Protein AF-A0A6C0HJH4-F1 (afdb_monomer_lite)

Secondary structure (DSSP, 8-state):
--HHHHHHHHHHHSSSPPTT-EEEES--S-BTTEEESS---TT-TTSPPEEETTTTHHHHHHHTTTT-EETTEEE----TT------EEEE-TT--EEEEPTT---S-SSB---GGGSPP---PPP--STTS---------S------------EEEE------PPPS----SS--PPP---TTPEEEEE-------S----------------B----S-----EEEEE-SS-----SS----------

Sequence (250 aa):
MTSTMRVNAANTARTKPTTGDTKMSFVNTDHLGWLICKNDDPAHPELPRALDTTMYNLLFQVIGHTFGGSGNTFHLPHTSGRVMGSTGLVTDSENRTRTYTAGNKVGELDHKLTVPEMPAHNHNKAAASPGINTVADGTTSVQANHTHGITDPGHTHSYVNQPNNVDAAVSLTTTAVADNANVDQTTGSSTTGISVNPAGSHSHTISSNGGDQYHNNIQPTLFYGNTFIYSGIPMLGNFPFKTGLAPVLI

Radius of gyration: 47.93 Å; chains: 1; bounding box: 91×39×158 Å

pLDDT: mean 73.5, std 18.8, range [32.34, 97.69]

InterPro domains:
  IPR011083 Phage tail collar domain [PF07484] (50-83)
  IPR037053 Phage tail collar domain superfamily [G3DSA:3.90.1340.10] (6-79)

Organism: NCBI:txid1070528

Structure (mmCIF, N/CA/C/O backbone):
data_AF-A0A6C0HJH4-F1
#
_entry.id   AF-A0A6C0HJH4-F1
#
loop_
_atom_site.group_PDB
_atom_site.id
_atom_site.type_symbol
_atom_site.label_atom_id
_atom_site.label_alt_id
_atom_site.label_comp_id
_atom_site.label_asym_id
_atom_site.label_entity_id
_atom_site.label_seq_id
_atom_site.pdbx_PDB_ins_code
_atom_site.Cartn_x
_atom_site.Cartn_y
_atom_site.Cartn_z
_atom_site.occupancy
_atom_site.B_iso_or_equiv
_atom_site.auth_seq_id
_atom_site.auth_comp_id
_atom_site.auth_asym_id
_atom_site.auth_atom_id
_atom_site.pdbx_PDB_model_num
ATOM 1 N N . MET A 1 1 ? -15.416 13.349 53.240 1.00 52.50 1 MET A N 1
ATOM 2 C CA . MET A 1 1 ? -15.040 12.628 52.002 1.00 52.50 1 MET A CA 1
ATOM 3 C C . MET A 1 1 ? -13.525 12.511 51.951 1.00 52.50 1 MET A C 1
ATOM 5 O O . MET A 1 1 ? -12.846 13.500 51.705 1.00 52.50 1 MET A O 1
ATOM 9 N N . THR A 1 2 ? -13.006 11.343 52.315 1.00 51.91 2 THR A N 1
ATOM 10 C CA . THR A 1 2 ? -11.578 11.050 52.483 1.00 51.91 2 THR A CA 1
ATOM 11 C C . THR A 1 2 ? -10.824 11.086 51.151 1.00 51.91 2 THR A C 1
ATOM 13 O O . THR A 1 2 ? -11.328 10.653 50.114 1.00 51.91 2 THR A O 1
ATOM 16 N N . SER A 1 3 ? -9.602 11.621 51.201 1.00 57.84 3 SER A N 1
ATOM 17 C CA . SER A 1 3 ? -8.647 11.778 50.090 1.00 57.84 3 SER A CA 1
ATOM 18 C C . SER A 1 3 ? -8.518 10.526 49.203 1.00 57.84 3 SER A C 1
ATOM 20 O O . SER A 1 3 ? -8.442 10.629 47.983 1.00 57.84 3 SER A O 1
ATOM 22 N N . THR A 1 4 ? -8.640 9.332 49.780 1.00 58.06 4 THR A N 1
ATOM 23 C CA . THR A 1 4 ? -8.601 8.032 49.092 1.00 58.06 4 THR A CA 1
ATOM 24 C C . THR A 1 4 ? -9.668 7.847 48.007 1.00 58.06 4 THR A C 1
ATOM 26 O O . THR A 1 4 ? -9.363 7.294 46.954 1.00 58.06 4 THR A O 1
ATOM 29 N N . MET A 1 5 ? -10.892 8.355 48.193 1.00 51.69 5 MET A N 1
ATOM 30 C CA . MET A 1 5 ? -11.951 8.273 47.169 1.00 51.69 5 MET A CA 1
ATOM 31 C C . MET A 1 5 ? -11.665 9.197 45.977 1.00 51.69 5 MET A C 1
ATOM 33 O O . MET A 1 5 ? -11.961 8.852 44.836 1.00 51.69 5 MET A O 1
ATOM 37 N N . ARG A 1 6 ? -11.042 10.359 46.226 1.00 54.09 6 ARG A N 1
ATOM 38 C CA . ARG A 1 6 ? -10.653 11.313 45.174 1.00 54.09 6 ARG A CA 1
ATOM 39 C C . ARG A 1 6 ? -9.420 10.845 44.408 1.00 54.09 6 ARG A C 1
ATOM 41 O O . ARG A 1 6 ? -9.383 11.015 43.197 1.00 54.09 6 ARG A O 1
ATOM 48 N N . VAL A 1 7 ? -8.454 10.215 45.078 1.00 53.38 7 VAL A N 1
ATOM 49 C CA . VAL A 1 7 ? -7.273 9.631 44.423 1.00 53.38 7 VAL A CA 1
ATOM 50 C C . VAL A 1 7 ? -7.662 8.404 43.596 1.00 53.38 7 VAL A C 1
ATOM 52 O O . VAL A 1 7 ? -7.201 8.279 42.467 1.00 53.38 7 VAL A O 1
ATOM 55 N N . ASN A 1 8 ? -8.572 7.549 44.079 1.00 51.12 8 ASN A N 1
ATOM 56 C CA . ASN A 1 8 ? -9.075 6.421 43.290 1.00 51.12 8 ASN A CA 1
ATOM 57 C C . ASN A 1 8 ? -9.898 6.879 42.084 1.00 51.12 8 ASN A C 1
ATOM 59 O O . ASN A 1 8 ? -9.680 6.351 40.999 1.00 51.12 8 ASN A O 1
ATOM 63 N N . ALA A 1 9 ? -10.773 7.882 42.233 1.00 51.72 9 ALA A N 1
ATOM 64 C CA . ALA A 1 9 ? -11.524 8.474 41.120 1.00 51.72 9 ALA A CA 1
ATOM 65 C C . ALA A 1 9 ? -10.612 9.198 40.109 1.00 51.72 9 ALA A C 1
ATOM 67 O O . ALA A 1 9 ? -10.795 9.059 38.903 1.00 51.72 9 ALA A O 1
ATOM 68 N N . ALA A 1 10 ? -9.581 9.910 40.576 1.00 48.19 10 ALA A N 1
ATOM 69 C CA . ALA A 1 10 ? -8.609 10.583 39.712 1.00 48.19 10 ALA A CA 1
ATOM 70 C C . ALA A 1 10 ? -7.666 9.592 38.999 1.00 48.19 10 ALA A C 1
ATOM 72 O O . ALA A 1 10 ? -7.387 9.766 37.815 1.00 48.19 10 ALA A O 1
ATOM 73 N N . ASN A 1 11 ? -7.235 8.510 39.661 1.00 47.84 11 ASN A N 1
ATOM 74 C CA . ASN A 1 11 ? -6.451 7.443 39.027 1.00 47.84 11 ASN A CA 1
ATOM 75 C C . ASN A 1 11 ? -7.294 6.576 38.079 1.00 47.84 11 ASN A C 1
ATOM 77 O O . ASN A 1 11 ? -6.766 6.130 37.063 1.00 47.84 11 ASN A O 1
ATOM 81 N N . THR A 1 12 ? -8.593 6.376 38.345 1.00 50.44 12 THR A N 1
ATOM 82 C CA . THR A 1 12 ? -9.504 5.687 37.404 1.00 50.44 12 THR A CA 1
ATOM 83 C C . THR A 1 12 ? -9.955 6.562 36.238 1.00 50.44 12 THR A C 1
ATOM 85 O O . THR A 1 12 ? -10.273 6.010 35.190 1.00 50.44 12 THR A O 1
ATOM 88 N N . ALA A 1 13 ? -9.964 7.891 36.369 1.00 47.38 13 ALA A N 1
ATOM 89 C CA . ALA A 1 13 ? -10.230 8.804 35.254 1.00 47.38 13 ALA A CA 1
ATOM 90 C C . ALA A 1 13 ? -8.996 9.021 34.357 1.00 47.38 13 ALA A C 1
ATOM 92 O O . ALA A 1 13 ? -9.139 9.248 33.163 1.00 47.38 13 ALA A O 1
ATOM 93 N N . ARG A 1 14 ? -7.781 8.911 34.911 1.00 50.91 14 ARG A N 1
ATOM 94 C CA . ARG A 1 14 ? -6.517 9.163 34.193 1.00 50.91 14 ARG A CA 1
ATOM 95 C C . ARG A 1 14 ? -5.972 7.957 33.408 1.00 50.91 14 ARG A C 1
ATOM 97 O O . ARG A 1 14 ? -4.976 8.104 32.711 1.00 50.91 14 ARG A O 1
ATOM 104 N N . THR A 1 15 ? -6.575 6.769 33.522 1.00 65.00 15 THR A N 1
ATOM 105 C CA . THR A 1 15 ? -6.011 5.519 32.956 1.00 65.00 15 THR A CA 1
ATOM 106 C C . THR A 1 15 ? -6.995 4.639 32.181 1.00 65.00 15 THR A C 1
ATOM 108 O O . THR A 1 15 ? -6.608 3.567 31.717 1.00 65.00 15 THR A O 1
ATOM 111 N N . LYS A 1 16 ? -8.257 5.055 32.013 1.00 71.75 16 LYS A N 1
ATOM 112 C CA . LYS A 1 16 ? -9.209 4.299 31.188 1.00 71.75 16 LYS A CA 1
ATOM 113 C C . LYS A 1 16 ? -9.042 4.683 29.716 1.00 71.75 16 LYS A C 1
ATOM 115 O O . LYS A 1 16 ? -8.968 5.877 29.435 1.00 71.75 16 LYS A O 1
ATOM 120 N N . PRO A 1 17 ? -8.994 3.703 28.797 1.00 85.62 17 PRO A N 1
ATOM 121 C CA . PRO A 1 17 ? -8.975 4.004 27.375 1.00 85.62 17 PRO A CA 1
ATOM 122 C C . PRO A 1 17 ? -10.248 4.753 26.983 1.00 85.62 17 PRO A C 1
ATOM 124 O O . PRO A 1 17 ? -11.341 4.462 27.482 1.00 85.62 17 PRO A O 1
ATOM 127 N N . THR A 1 18 ? -10.090 5.720 26.092 1.00 90.88 18 THR A N 1
ATOM 128 C CA . THR A 1 18 ? -11.193 6.435 25.454 1.00 90.88 18 THR A CA 1
ATOM 129 C C . THR A 1 18 ? -11.662 5.641 24.242 1.00 90.88 18 THR A C 1
ATOM 131 O O . THR A 1 18 ? -10.881 4.940 23.599 1.00 90.88 18 THR A O 1
ATOM 134 N N . THR A 1 19 ? -12.957 5.692 23.930 1.00 94.00 19 THR A N 1
ATOM 135 C CA . THR A 1 19 ? -13.482 5.054 22.718 1.00 94.00 19 THR A CA 1
ATOM 136 C C . THR A 1 19 ? -12.732 5.559 21.486 1.00 94.00 19 THR A C 1
ATOM 138 O O . THR A 1 19 ? -12.590 6.764 21.304 1.00 94.00 19 THR A O 1
ATOM 141 N N . GLY A 1 20 ? -12.259 4.638 20.649 1.00 94.06 20 GLY A N 1
ATOM 142 C CA . GLY A 1 20 ? -11.414 4.935 19.493 1.00 94.06 20 GLY A CA 1
ATOM 143 C C . GLY A 1 20 ? -9.909 4.884 19.765 1.00 94.06 20 GLY A C 1
ATOM 144 O O . GLY A 1 20 ? -9.142 4.859 18.803 1.00 94.06 20 GLY A O 1
ATOM 145 N N . ASP A 1 21 ? -9.473 4.792 21.028 1.00 94.25 21 ASP A N 1
ATOM 146 C CA . ASP A 1 21 ? -8.064 4.550 21.343 1.00 94.25 21 ASP A CA 1
ATOM 147 C C . ASP A 1 21 ? -7.606 3.247 20.693 1.00 94.25 21 ASP A C 1
ATOM 149 O O . ASP A 1 21 ? -8.317 2.238 20.707 1.00 94.25 21 ASP A O 1
ATOM 153 N N . THR A 1 22 ? -6.389 3.259 20.154 1.00 93.94 22 THR A N 1
ATOM 154 C CA . THR A 1 22 ? -5.772 2.073 19.564 1.00 93.94 22 THR A CA 1
ATOM 155 C C . THR A 1 22 ? -4.577 1.612 20.383 1.00 93.94 22 THR A C 1
ATOM 157 O O . THR A 1 22 ? -3.903 2.401 21.046 1.00 93.94 22 THR A O 1
ATOM 160 N N . LYS A 1 23 ? -4.311 0.307 20.353 1.00 92.06 23 LYS A N 1
ATOM 161 C CA . LYS A 1 23 ? -3.121 -0.290 20.969 1.00 92.06 23 LYS A CA 1
ATOM 162 C C . LYS A 1 23 ? -2.609 -1.458 20.137 1.00 92.06 23 LYS A C 1
ATOM 164 O O . LYS A 1 23 ? -3.339 -2.022 19.325 1.00 92.06 23 LYS A O 1
ATOM 169 N N . MET A 1 24 ? -1.381 -1.872 20.427 1.00 91.81 24 MET A N 1
ATOM 170 C CA . MET A 1 24 ? -0.830 -3.147 19.973 1.00 91.81 24 MET A CA 1
ATOM 171 C C . MET A 1 24 ? -0.863 -4.163 21.115 1.00 91.81 24 MET A C 1
ATOM 173 O O . MET A 1 24 ? -0.615 -3.816 22.272 1.00 91.81 24 MET A O 1
ATOM 177 N N . SER A 1 25 ? -1.182 -5.419 20.810 1.00 90.75 25 SER A N 1
ATOM 178 C CA . SER A 1 25 ? -1.193 -6.501 21.795 1.00 90.75 25 SER A CA 1
ATOM 179 C C . SER A 1 25 ? -0.917 -7.861 21.159 1.00 90.75 25 SER A C 1
ATOM 181 O O . SER A 1 25 ? -1.274 -8.108 20.012 1.00 90.75 25 SER A O 1
ATOM 183 N N . PHE A 1 26 ? -0.327 -8.769 21.934 1.00 90.81 26 PHE A N 1
ATOM 184 C CA . PHE A 1 26 ? -0.188 -10.183 21.577 1.00 90.81 26 PHE A CA 1
ATOM 185 C C . PHE A 1 26 ? -1.478 -10.989 21.735 1.00 90.81 26 PHE A C 1
ATOM 187 O O . PHE A 1 26 ? -1.550 -12.121 21.261 1.00 90.81 26 PHE A O 1
ATOM 194 N N . VAL A 1 27 ? -2.492 -10.427 22.401 1.00 88.06 27 VAL A N 1
ATOM 195 C CA . VAL A 1 27 ? -3.809 -11.060 22.499 1.00 88.06 27 VAL A CA 1
ATOM 196 C C . VAL A 1 27 ? -4.383 -11.226 21.090 1.00 88.06 27 VAL A C 1
ATOM 198 O O . VAL A 1 27 ? -4.198 -10.364 20.230 1.00 88.06 27 VAL A O 1
ATOM 201 N N . ASN A 1 28 ? -5.038 -12.356 20.834 1.00 87.62 28 ASN A N 1
ATOM 202 C CA . ASN A 1 28 ? -5.556 -12.747 19.521 1.00 87.62 28 ASN A CA 1
ATOM 203 C C . ASN A 1 28 ? -7.090 -12.810 19.461 1.00 87.62 28 ASN A C 1
ATOM 205 O O . ASN A 1 28 ? -7.626 -13.249 18.451 1.00 87.62 28 ASN A O 1
ATOM 209 N N . THR A 1 29 ? -7.773 -12.369 20.516 1.00 86.38 29 THR A N 1
ATOM 210 C CA . THR A 1 29 ? -9.235 -12.319 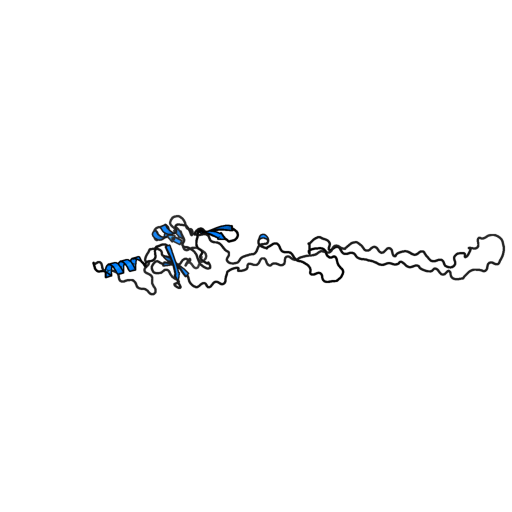20.627 1.00 86.38 29 THR A CA 1
ATOM 211 C C . THR A 1 29 ? -9.678 -10.971 21.186 1.00 86.38 29 THR A C 1
ATOM 213 O O . THR A 1 29 ? -8.931 -10.325 21.924 1.00 86.38 29 THR A O 1
ATOM 216 N N . ASP A 1 30 ? -10.911 -10.560 20.898 1.00 88.56 30 ASP A N 1
ATOM 217 C CA . ASP A 1 30 ? -11.530 -9.406 21.556 1.00 88.56 30 ASP A CA 1
ATOM 218 C C . ASP A 1 30 ? -11.506 -9.556 23.084 1.00 88.56 30 ASP A C 1
ATOM 220 O O . ASP A 1 30 ? -11.734 -10.644 23.624 1.00 88.56 30 ASP A O 1
ATOM 224 N N . HIS A 1 31 ? -11.227 -8.468 23.805 1.00 84.56 31 HIS A N 1
ATOM 225 C CA . HIS A 1 31 ? -11.100 -8.533 25.260 1.00 84.56 31 HIS A CA 1
ATOM 226 C C . HIS A 1 31 ? -11.305 -7.179 25.946 1.00 84.56 31 HIS A C 1
ATOM 228 O O . HIS A 1 31 ? -10.745 -6.172 25.528 1.00 84.56 31 HIS A O 1
ATOM 234 N N . LEU A 1 32 ? -12.053 -7.145 27.057 1.00 83.00 32 LEU A N 1
ATOM 235 C CA . LEU A 1 32 ? -12.215 -5.951 27.909 1.00 83.00 32 LEU A CA 1
ATOM 236 C C . LEU A 1 32 ? -12.586 -4.681 27.115 1.00 83.00 32 LEU A C 1
ATOM 238 O O . LEU A 1 32 ? -12.050 -3.605 27.369 1.00 83.00 32 LEU A O 1
ATOM 242 N N . GLY A 1 33 ? -13.452 -4.829 26.107 1.00 88.56 33 GLY A N 1
ATOM 243 C CA . GLY A 1 33 ? -13.879 -3.752 25.206 1.00 88.56 33 GLY A CA 1
ATOM 244 C C . GLY A 1 33 ? -12.903 -3.379 24.088 1.00 88.56 33 GLY A C 1
ATOM 245 O O . GLY A 1 33 ? -13.234 -2.527 23.263 1.00 88.56 33 GLY A O 1
ATOM 246 N N . TRP A 1 34 ? -11.736 -4.016 24.022 1.00 91.56 34 TRP A N 1
ATOM 247 C CA . TRP A 1 34 ? -10.815 -3.937 22.894 1.00 91.56 34 TRP A CA 1
ATOM 248 C C . TRP A 1 34 ? -11.234 -4.912 21.805 1.00 91.56 34 TRP A C 1
ATOM 250 O O . TRP A 1 34 ? -11.309 -6.116 22.049 1.00 91.56 34 TRP A O 1
ATOM 260 N N . LEU A 1 35 ? -11.468 -4.374 20.614 1.00 92.81 35 LEU A N 1
ATOM 261 C CA . LEU A 1 35 ? -11.820 -5.126 19.421 1.00 92.81 35 LEU A CA 1
ATOM 262 C C . LEU A 1 35 ? -10.601 -5.257 18.521 1.00 92.81 35 LEU A C 1
ATOM 264 O O . LEU A 1 35 ? -9.889 -4.271 18.309 1.00 92.81 35 LEU A O 1
ATOM 268 N N . ILE A 1 36 ? -10.347 -6.452 18.006 1.00 91.81 36 ILE A N 1
ATOM 269 C CA . ILE A 1 36 ? -9.231 -6.686 17.096 1.00 91.81 36 ILE A CA 1
ATOM 270 C C . ILE A 1 36 ? -9.504 -6.036 15.730 1.00 91.81 36 ILE A C 1
ATOM 272 O O . ILE A 1 36 ? -10.595 -6.148 15.169 1.00 91.81 36 ILE A O 1
ATOM 276 N N . CYS A 1 37 ? -8.507 -5.340 15.184 1.00 93.69 37 CYS A N 1
ATOM 277 C CA . CYS A 1 37 ? -8.581 -4.635 13.898 1.00 93.69 37 CYS A CA 1
ATOM 278 C C . CYS A 1 37 ? -8.270 -5.567 12.710 1.00 93.69 37 CYS A C 1
ATOM 280 O O . CYS A 1 37 ? -7.433 -5.265 11.850 1.00 93.69 37 CYS A O 1
ATOM 282 N N . LYS A 1 38 ? -8.916 -6.736 12.692 1.00 88.94 38 LYS A N 1
ATOM 283 C CA . LYS A 1 38 ? -8.889 -7.706 11.591 1.00 88.94 38 LYS A CA 1
ATOM 284 C C . LYS A 1 38 ? -10.195 -8.487 11.540 1.00 88.94 38 LYS A C 1
ATOM 286 O O . LYS A 1 38 ? -10.948 -8.476 12.512 1.00 88.94 38 LYS A O 1
ATOM 291 N N . ASN A 1 39 ? -10.473 -9.117 10.405 1.00 85.38 39 ASN A N 1
ATOM 292 C CA . ASN A 1 39 ? -11.605 -10.024 10.306 1.00 85.38 39 ASN A CA 1
ATOM 293 C C . ASN A 1 39 ? -11.238 -11.385 10.908 1.00 85.38 39 ASN A C 1
ATOM 295 O O . ASN A 1 39 ? -10.187 -11.941 10.592 1.00 85.38 39 ASN A O 1
ATOM 299 N N . ASP A 1 40 ? -12.105 -11.888 11.785 1.00 73.19 40 ASP A N 1
ATOM 300 C CA . ASP A 1 40 ? -11.971 -13.215 12.390 1.00 73.19 40 ASP A CA 1
ATOM 301 C C . ASP A 1 40 ? -12.624 -14.306 11.518 1.00 73.19 40 ASP A C 1
ATOM 303 O O . ASP A 1 40 ? -12.494 -15.489 11.827 1.00 73.19 40 ASP A O 1
ATOM 307 N N . ASP A 1 41 ? -13.310 -13.931 10.427 1.00 81.62 41 ASP A N 1
ATOM 308 C CA . ASP A 1 41 ? -13.842 -14.871 9.438 1.00 81.62 41 ASP A CA 1
ATOM 309 C C . ASP A 1 41 ? -12.710 -15.443 8.558 1.00 81.62 41 ASP A C 1
ATOM 311 O O . ASP A 1 41 ? -12.116 -14.708 7.760 1.00 81.62 41 ASP A O 1
ATOM 315 N N . PRO A 1 42 ? -12.414 -16.754 8.655 1.00 79.94 42 PRO A N 1
ATOM 316 C CA . PRO A 1 42 ? -11.367 -17.388 7.862 1.00 79.94 42 PRO A CA 1
ATOM 317 C C . PRO A 1 42 ? -11.706 -17.482 6.368 1.00 79.94 42 PRO A C 1
ATOM 319 O O . PRO A 1 42 ? -10.800 -17.740 5.577 1.00 79.94 42 PRO A O 1
ATOM 322 N N . ALA A 1 43 ? -12.969 -17.298 5.968 1.00 86.75 43 ALA A N 1
ATOM 323 C CA . ALA A 1 43 ? -13.357 -17.293 4.559 1.00 86.75 43 ALA A CA 1
ATOM 324 C C . ALA A 1 43 ? -12.955 -15.992 3.846 1.00 86.75 43 ALA A C 1
ATOM 326 O O . ALA A 1 43 ? -12.688 -16.022 2.646 1.00 86.75 43 ALA A O 1
ATOM 327 N N . HIS A 1 44 ? -12.882 -14.879 4.586 1.00 84.31 44 HIS A N 1
ATOM 328 C CA . HIS A 1 44 ? -12.591 -13.546 4.051 1.00 84.31 44 HIS A CA 1
ATOM 329 C C . HIS A 1 44 ? -11.603 -12.751 4.926 1.00 84.31 44 HIS A C 1
ATOM 331 O O . HIS A 1 44 ? -11.929 -11.652 5.402 1.00 84.31 44 HIS A O 1
ATOM 337 N N . PRO A 1 45 ? -10.382 -13.270 5.163 1.00 84.44 45 PRO A N 1
ATOM 338 C CA . PRO A 1 45 ? -9.387 -12.616 6.014 1.00 84.44 45 PRO A CA 1
ATOM 339 C C . PRO A 1 45 ? -8.907 -11.265 5.461 1.00 84.44 45 PRO A C 1
ATOM 341 O O . PRO A 1 45 ? -8.321 -10.473 6.194 1.00 84.44 45 PRO A O 1
ATOM 344 N N . GLU A 1 46 ? -9.129 -10.988 4.175 1.00 85.44 46 GLU A N 1
ATOM 345 C CA . GLU A 1 46 ? -8.781 -9.743 3.490 1.00 85.44 46 GLU A CA 1
ATOM 346 C C . GLU A 1 46 ? -9.739 -8.580 3.797 1.00 85.44 46 GLU A C 1
ATOM 348 O O . GLU A 1 46 ? -9.361 -7.403 3.670 1.00 85.44 46 GLU A O 1
ATOM 353 N N . LEU A 1 47 ? -10.973 -8.889 4.202 1.00 87.62 47 LEU A N 1
ATOM 354 C CA . LEU A 1 47 ? -12.014 -7.889 4.413 1.00 87.62 47 LEU A CA 1
ATOM 355 C C . LEU A 1 47 ? -11.891 -7.220 5.791 1.00 87.62 47 LEU A C 1
ATOM 357 O O . LEU A 1 47 ? -11.387 -7.816 6.738 1.00 87.62 47 LEU A O 1
ATOM 361 N N . PRO A 1 48 ? -12.332 -5.959 5.942 1.00 91.75 48 PRO A N 1
ATOM 362 C CA . PRO A 1 48 ? -12.483 -5.345 7.255 1.00 91.75 48 PRO A CA 1
ATOM 363 C C . PRO A 1 48 ? -13.600 -6.010 8.064 1.00 91.75 48 PRO A C 1
ATOM 365 O O . PRO A 1 48 ? -14.625 -6.408 7.515 1.00 91.75 48 PRO A O 1
ATOM 368 N N . ARG A 1 49 ? -13.446 -6.045 9.389 1.00 93.50 49 ARG A N 1
ATOM 369 C CA . ARG A 1 49 ? -14.502 -6.516 10.289 1.00 93.50 49 ARG A CA 1
ATOM 370 C C . ARG A 1 49 ? -15.651 -5.508 10.356 1.00 93.50 49 ARG A C 1
ATOM 372 O O . ARG A 1 49 ? -15.418 -4.342 10.682 1.00 93.50 49 ARG A O 1
ATOM 379 N N . ALA A 1 50 ? -16.875 -5.970 10.101 1.00 94.25 50 ALA A N 1
ATOM 380 C CA . ALA A 1 50 ? -18.093 -5.170 10.200 1.00 94.25 50 ALA A CA 1
ATOM 381 C C . ALA A 1 50 ? -18.735 -5.237 11.593 1.00 94.25 50 ALA A C 1
ATOM 383 O O . ALA A 1 50 ? -18.798 -6.303 12.204 1.00 94.25 50 ALA A O 1
ATOM 384 N N . LEU A 1 51 ? -19.232 -4.095 12.072 1.00 94.69 51 LEU A N 1
ATOM 385 C CA . LEU A 1 51 ? -19.921 -3.922 13.350 1.00 94.69 51 LEU A CA 1
ATOM 386 C C . LEU A 1 51 ? -21.238 -3.164 13.157 1.00 94.69 51 LEU A C 1
ATOM 388 O O . LEU A 1 51 ? -21.363 -2.345 12.248 1.00 94.69 51 LEU A O 1
ATOM 392 N N . ASP A 1 52 ? -22.201 -3.411 14.043 1.00 96.44 52 ASP A N 1
ATOM 393 C CA . ASP A 1 52 ? -23.488 -2.715 14.054 1.00 96.44 52 ASP A CA 1
ATOM 394 C C . ASP A 1 52 ? -23.369 -1.308 14.670 1.00 96.44 52 ASP A C 1
ATOM 396 O O . ASP A 1 52 ? -22.802 -1.134 15.756 1.00 96.44 52 ASP A O 1
ATOM 400 N N . THR A 1 53 ? -23.917 -0.299 13.988 1.00 96.25 53 THR A N 1
ATOM 401 C CA . THR A 1 53 ? -23.842 1.116 14.395 1.00 96.25 53 THR A CA 1
ATOM 402 C C . THR A 1 53 ? -24.639 1.426 15.660 1.00 96.25 53 THR A C 1
ATOM 404 O O . THR A 1 53 ? -24.325 2.394 16.351 1.00 96.25 53 THR A O 1
ATOM 407 N N . THR A 1 54 ? -25.646 0.618 15.998 1.00 95.44 54 THR A N 1
ATOM 408 C CA . THR A 1 54 ? -26.472 0.801 17.202 1.00 95.44 54 THR A CA 1
ATOM 409 C C . THR A 1 54 ? -25.784 0.179 18.410 1.00 95.44 54 THR A C 1
ATOM 411 O O . THR A 1 54 ? -25.648 0.821 19.458 1.00 95.44 54 THR A O 1
ATOM 414 N N . MET A 1 55 ? -25.295 -1.052 18.247 1.00 93.31 55 MET A N 1
ATOM 415 C CA . MET A 1 55 ? -24.577 -1.787 19.280 1.00 93.31 55 MET A CA 1
ATOM 416 C C . MET A 1 55 ? -23.291 -1.060 19.658 1.00 93.31 55 MET A C 1
ATOM 418 O O . MET A 1 55 ? -23.070 -0.816 20.838 1.00 93.31 55 MET A O 1
ATOM 422 N N . TYR A 1 56 ? -22.494 -0.641 18.673 1.00 94.69 56 TYR A N 1
ATOM 423 C CA . TYR A 1 56 ? -21.218 0.051 18.871 1.00 94.69 56 TYR A CA 1
ATOM 424 C C . TYR A 1 56 ? -21.317 1.560 18.602 1.00 94.69 56 TYR A C 1
ATOM 426 O O . TYR A 1 56 ? -20.430 2.146 17.980 1.00 94.69 56 TYR A O 1
ATOM 434 N N . ASN A 1 57 ? -22.383 2.206 19.093 1.00 94.94 57 ASN A N 1
ATOM 435 C CA . ASN A 1 57 ? -22.684 3.609 18.778 1.00 94.94 57 ASN A CA 1
ATOM 436 C C . ASN A 1 57 ? -21.563 4.595 19.141 1.00 94.94 57 ASN A C 1
ATOM 438 O O . ASN A 1 57 ? -21.270 5.486 18.349 1.00 94.94 57 ASN A O 1
ATOM 442 N N . LEU A 1 58 ? -20.900 4.423 20.291 1.00 94.50 58 LEU A N 1
ATOM 443 C CA . LEU A 1 58 ? -19.832 5.332 20.711 1.00 94.50 58 LEU A CA 1
ATOM 444 C C . LEU A 1 58 ? -18.646 5.237 19.754 1.00 94.50 58 LEU A C 1
ATOM 446 O O . LEU A 1 58 ? -18.064 6.250 19.385 1.00 94.50 58 LEU A O 1
ATOM 450 N N . LEU A 1 59 ? -18.300 4.021 19.329 1.00 96.12 59 LEU A N 1
ATOM 451 C CA . LEU A 1 59 ? -17.220 3.815 18.375 1.00 96.12 59 LEU A CA 1
ATOM 452 C C . LEU A 1 59 ? -17.602 4.344 16.992 1.00 96.12 59 LEU A C 1
ATOM 454 O O . LEU A 1 59 ? -16.788 5.006 16.351 1.00 96.12 59 LEU A O 1
ATOM 458 N N . PHE A 1 60 ? -18.846 4.125 16.565 1.00 97.56 60 PHE A N 1
ATOM 459 C CA . PHE A 1 60 ? -19.357 4.677 15.316 1.00 97.56 60 PHE A CA 1
ATOM 460 C C . PHE A 1 60 ? -19.335 6.212 15.304 1.00 97.56 60 PHE A C 1
ATOM 462 O O . PHE A 1 60 ? -18.963 6.798 14.295 1.00 97.56 60 PHE A O 1
ATOM 469 N N . GLN A 1 61 ? -19.638 6.882 16.419 1.00 96.75 61 GLN A N 1
ATOM 470 C CA . GLN A 1 61 ? -19.507 8.343 16.513 1.00 96.75 61 GLN A CA 1
ATOM 471 C C . GLN A 1 61 ? -18.057 8.827 16.348 1.00 96.75 61 GLN A C 1
ATOM 473 O O . GLN A 1 61 ? -17.848 9.952 15.901 1.00 96.75 61 GLN A O 1
ATOM 478 N N . VAL A 1 62 ? -17.064 7.996 16.686 1.00 96.69 62 VAL A N 1
ATOM 479 C CA . VAL A 1 62 ? -15.641 8.346 16.570 1.00 96.69 62 VAL A CA 1
ATOM 480 C C . VAL A 1 62 ? -15.094 8.078 15.169 1.00 96.69 62 VAL A C 1
ATOM 482 O O . VAL A 1 62 ? -14.437 8.948 14.602 1.00 96.69 62 VAL A O 1
ATOM 485 N N . ILE A 1 63 ? -15.334 6.890 14.602 1.00 96.81 63 ILE A N 1
ATOM 486 C CA . ILE A 1 63 ? -14.722 6.494 13.318 1.00 96.81 63 ILE A CA 1
ATOM 487 C C . ILE A 1 63 ? -15.688 6.515 12.130 1.00 96.81 63 ILE A C 1
ATOM 489 O O . ILE A 1 63 ? -15.234 6.470 10.987 1.00 96.81 63 ILE A O 1
ATOM 493 N N . GLY A 1 64 ? -16.998 6.601 12.356 1.00 97.69 64 GLY A N 1
ATOM 494 C CA . GLY A 1 64 ? -18.018 6.609 11.307 1.00 97.69 64 GLY A CA 1
ATOM 495 C C . GLY A 1 64 ? -17.826 5.488 10.282 1.00 97.69 64 GLY A C 1
ATOM 496 O O . GLY A 1 64 ? -17.447 4.368 10.617 1.00 97.69 64 GLY A O 1
ATOM 497 N N . HIS A 1 65 ? -18.018 5.824 9.006 1.00 97.38 65 HIS A N 1
ATOM 498 C CA . HIS A 1 65 ? -17.735 4.941 7.868 1.00 97.38 65 HIS A CA 1
ATOM 499 C C . HIS A 1 65 ? -16.311 5.105 7.305 1.00 97.38 65 HIS A C 1
ATOM 501 O O . HIS A 1 65 ? -16.061 4.731 6.161 1.00 97.38 65 HIS A O 1
ATOM 507 N N . THR A 1 66 ? -15.359 5.648 8.076 1.00 96.62 66 THR A N 1
ATOM 508 C CA . THR A 1 66 ? -13.986 5.935 7.601 1.00 96.62 66 THR A CA 1
ATOM 509 C C . THR A 1 66 ? -13.299 4.714 6.981 1.00 96.62 66 THR A C 1
ATOM 511 O O . THR A 1 66 ? -12.545 4.844 6.020 1.00 96.62 66 THR A O 1
ATOM 514 N N . PHE A 1 67 ? -13.576 3.513 7.496 1.00 95.31 67 PHE A N 1
ATOM 515 C CA . PHE A 1 67 ? -13.007 2.253 6.998 1.00 95.31 67 PHE A CA 1
ATOM 516 C C . PHE A 1 67 ? -14.006 1.415 6.179 1.00 95.31 67 PHE A C 1
ATOM 518 O O . PHE A 1 67 ? -13.735 0.255 5.855 1.00 95.31 67 PHE A O 1
ATOM 525 N N . GLY A 1 68 ? -15.144 2.009 5.811 1.00 95.19 68 GLY A N 1
ATOM 526 C CA . GLY A 1 68 ? -16.226 1.395 5.047 1.00 95.19 68 GLY A CA 1
ATOM 527 C C . GLY A 1 68 ? -17.469 1.055 5.876 1.00 95.19 68 GLY A C 1
ATOM 528 O O . GLY A 1 68 ? -17.610 1.438 7.041 1.00 95.19 68 GLY A O 1
ATOM 529 N N . GLY A 1 69 ? -18.379 0.323 5.236 1.00 94.50 69 GLY A N 1
ATOM 530 C CA . GLY A 1 69 ? -19.719 0.013 5.731 1.00 94.50 69 GLY A CA 1
ATOM 531 C C . GLY A 1 69 ? -20.777 0.965 5.170 1.00 94.50 69 GLY A C 1
ATOM 532 O O . GLY A 1 69 ? -20.464 1.907 4.442 1.00 94.50 69 GLY A O 1
ATOM 533 N N . SER A 1 70 ? -22.038 0.697 5.490 1.00 96.75 70 SER A N 1
ATOM 534 C CA . SER A 1 70 ? -23.185 1.489 5.042 1.00 96.75 70 SER A CA 1
ATOM 535 C C . SER A 1 70 ? -24.400 1.226 5.928 1.00 96.75 70 SER A C 1
ATOM 537 O O . SER A 1 70 ? -24.588 0.106 6.401 1.00 96.75 70 SER A O 1
ATOM 539 N N . GLY A 1 71 ? -25.274 2.220 6.095 1.00 96.38 71 GLY A N 1
ATOM 540 C CA . GLY A 1 71 ? -26.514 2.057 6.857 1.00 96.38 71 GLY A CA 1
ATOM 541 C C . GLY A 1 71 ? -26.237 1.672 8.311 1.00 96.38 71 GLY A C 1
ATOM 542 O O . GLY A 1 71 ? -25.582 2.414 9.039 1.00 96.38 71 GLY A O 1
ATOM 543 N N . ASN A 1 72 ? -26.727 0.505 8.731 1.00 97.06 72 ASN A N 1
ATOM 544 C CA . ASN A 1 72 ? -26.570 0.006 10.098 1.00 97.06 72 ASN A CA 1
ATOM 545 C C . ASN A 1 72 ? -25.221 -0.675 10.368 1.00 97.06 72 ASN A C 1
ATOM 547 O O . ASN A 1 72 ? -25.008 -1.150 11.480 1.00 97.06 72 ASN A O 1
ATOM 551 N N . THR A 1 73 ? -24.301 -0.725 9.400 1.00 97.00 73 THR A N 1
ATOM 552 C CA . THR A 1 73 ? -22.986 -1.351 9.586 1.00 97.00 73 THR A CA 1
ATOM 553 C C . THR A 1 73 ? -21.840 -0.394 9.290 1.00 97.00 73 THR A C 1
ATOM 555 O O . THR A 1 73 ? -21.882 0.391 8.345 1.00 97.00 73 THR A O 1
ATOM 558 N N . PHE A 1 74 ? -20.775 -0.475 10.080 1.00 97.44 74 PHE A N 1
ATOM 559 C CA . PHE A 1 74 ? -19.514 0.226 9.841 1.00 97.44 74 PHE A CA 1
ATOM 560 C C . PHE A 1 74 ? -18.339 -0.727 10.033 1.00 97.44 74 PHE A C 1
ATOM 562 O O . PHE A 1 74 ? -18.475 -1.778 10.657 1.00 97.44 74 PHE A O 1
ATOM 569 N N . HIS A 1 75 ? -17.189 -0.384 9.469 1.00 96.81 75 HIS A N 1
ATOM 570 C CA . HIS A 1 75 ? -16.013 -1.243 9.514 1.00 96.81 75 HIS A CA 1
ATOM 571 C C . HIS A 1 75 ? -14.952 -0.734 10.489 1.00 96.81 75 HIS A C 1
ATOM 573 O O . HIS A 1 75 ? -14.732 0.472 10.627 1.00 96.81 75 HIS A O 1
ATOM 579 N N . LEU A 1 76 ? -14.247 -1.672 11.119 1.00 95.88 76 LEU A N 1
ATOM 580 C CA . LEU A 1 76 ? -13.007 -1.389 11.835 1.00 95.88 76 LEU A CA 1
ATOM 581 C C . LEU A 1 76 ? -11.844 -1.142 10.857 1.00 95.88 76 LEU A C 1
ATOM 583 O O . LEU A 1 76 ? -11.890 -1.605 9.711 1.00 95.88 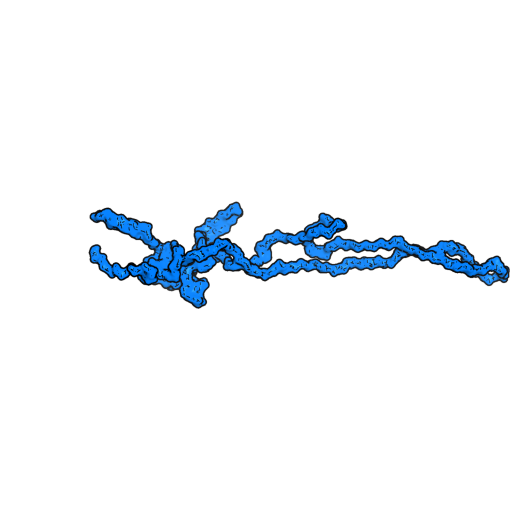76 LEU A O 1
ATOM 587 N N . PRO A 1 77 ? -10.758 -0.475 11.297 1.00 94.75 77 PRO A N 1
ATOM 588 C CA . PRO A 1 77 ? -9.494 -0.520 10.572 1.00 94.75 77 PRO A CA 1
ATOM 589 C C . PRO A 1 77 ? -9.081 -1.971 10.289 1.00 94.75 77 PRO A C 1
ATOM 591 O O . PRO A 1 77 ? -9.220 -2.827 11.159 1.00 94.75 77 PRO A O 1
ATOM 594 N N . HIS A 1 78 ? -8.537 -2.242 9.098 1.00 92.50 78 HIS A N 1
ATOM 595 C CA . HIS A 1 78 ? -7.936 -3.538 8.775 1.00 92.50 78 HIS A CA 1
ATOM 596 C C . HIS A 1 78 ? -6.426 -3.380 8.571 1.00 92.50 78 HIS A C 1
ATOM 598 O O . HIS A 1 78 ? -5.992 -2.863 7.537 1.00 92.50 78 HIS A O 1
ATOM 604 N N . THR A 1 79 ? -5.633 -3.780 9.569 1.00 89.94 79 THR A N 1
ATOM 605 C CA . THR A 1 79 ? -4.181 -3.504 9.615 1.00 89.94 79 THR A CA 1
ATOM 606 C C . THR A 1 79 ? -3.301 -4.726 9.346 1.00 89.94 79 THR A C 1
ATOM 608 O O . THR A 1 79 ? -2.077 -4.606 9.338 1.00 89.94 79 THR A O 1
ATOM 611 N N . SER A 1 80 ? -3.896 -5.891 9.079 1.00 87.81 80 SER A N 1
ATOM 612 C CA . SER A 1 80 ? -3.171 -7.125 8.760 1.00 87.81 80 SER A CA 1
ATOM 613 C C . SER A 1 80 ? -2.182 -6.911 7.608 1.00 87.81 80 SER A C 1
ATOM 615 O O . SER A 1 80 ? -2.560 -6.436 6.537 1.00 87.81 80 SER A O 1
ATOM 617 N N . GLY A 1 81 ? -0.908 -7.243 7.845 1.00 86.38 81 GLY A N 1
ATOM 618 C CA . GLY A 1 81 ? 0.172 -7.096 6.861 1.00 86.38 81 GLY A CA 1
ATOM 619 C C . GLY A 1 81 ? 0.554 -5.649 6.525 1.00 86.38 81 GLY A C 1
ATOM 620 O O . GLY A 1 81 ? 1.206 -5.421 5.510 1.00 86.38 81 GLY A O 1
ATOM 621 N N . ARG A 1 82 ? 0.143 -4.657 7.331 1.00 88.31 82 ARG A N 1
ATOM 622 C CA . ARG A 1 82 ? 0.355 -3.226 7.049 1.00 88.31 82 ARG A CA 1
ATOM 623 C C . ARG A 1 82 ? 1.072 -2.511 8.189 1.00 88.31 82 ARG A C 1
ATOM 625 O O . ARG A 1 82 ? 0.929 -2.857 9.358 1.00 88.31 82 ARG A O 1
ATOM 632 N N . VAL A 1 83 ? 1.798 -1.454 7.833 1.00 89.00 83 VAL A N 1
ATOM 633 C CA . VAL A 1 83 ? 2.355 -0.481 8.781 1.00 89.00 83 VAL A CA 1
ATOM 634 C C . VAL A 1 83 ? 1.358 0.663 8.951 1.00 89.00 83 VAL A C 1
ATOM 636 O O . VAL A 1 83 ? 0.805 1.158 7.969 1.00 89.00 83 VAL A O 1
ATOM 639 N N . MET A 1 84 ? 1.111 1.082 10.193 1.00 89.75 84 MET A N 1
ATOM 640 C CA . MET A 1 84 ? 0.223 2.211 10.478 1.00 89.75 84 MET A CA 1
ATOM 641 C C . MET A 1 84 ? 0.952 3.545 10.298 1.00 89.75 84 MET A C 1
ATOM 643 O O . MET A 1 84 ? 2.085 3.702 10.748 1.00 89.75 84 MET A O 1
ATOM 647 N N . GLY A 1 85 ? 0.280 4.510 9.670 1.00 90.38 85 GLY A N 1
ATOM 648 C CA . GLY A 1 85 ? 0.755 5.884 9.506 1.00 90.38 85 GLY A CA 1
ATOM 649 C C . GLY A 1 85 ? -0.224 6.888 10.110 1.00 90.38 85 GLY A C 1
ATOM 650 O O . GLY A 1 85 ? -1.419 6.611 10.222 1.00 90.38 85 GLY A O 1
ATOM 651 N N . SER A 1 86 ? 0.281 8.055 10.503 1.00 92.62 86 SER A N 1
ATOM 652 C CA . SER A 1 86 ? -0.547 9.177 10.945 1.00 92.62 86 SER A CA 1
ATOM 653 C C . SER A 1 86 ? -1.142 9.935 9.755 1.00 92.62 86 SER A C 1
ATOM 655 O O . SER A 1 86 ? -0.576 9.978 8.663 1.00 92.62 86 SER A O 1
ATOM 657 N N . THR A 1 87 ? -2.305 10.546 9.968 1.00 95.50 87 THR A N 1
ATOM 658 C CA . THR A 1 87 ? -2.960 11.410 8.980 1.00 95.50 87 THR A CA 1
ATOM 659 C C . THR A 1 87 ? -2.356 12.808 8.975 1.00 95.50 87 THR A C 1
ATOM 661 O O . THR A 1 87 ? -1.876 13.281 10.006 1.00 95.50 87 THR A O 1
ATOM 664 N N . GLY A 1 88 ? -2.473 13.511 7.853 1.00 96.75 88 GLY A N 1
ATOM 665 C CA . GLY A 1 88 ? -2.067 14.908 7.729 1.00 96.75 88 GLY A CA 1
ATOM 666 C C . GLY A 1 88 ? -1.439 15.231 6.379 1.00 96.75 88 GLY A C 1
ATOM 667 O O . GLY A 1 88 ? -1.166 14.342 5.570 1.00 96.75 88 GLY A O 1
ATOM 668 N N . LEU A 1 89 ? -1.224 16.526 6.145 1.00 97.06 89 LEU A N 1
ATOM 669 C CA . LEU A 1 89 ? -0.408 17.022 5.042 1.00 97.06 89 LEU A CA 1
ATOM 670 C C . LEU A 1 89 ? 1.069 16.818 5.386 1.00 97.06 89 LEU A C 1
ATOM 672 O O . LEU A 1 89 ? 1.529 17.264 6.435 1.00 97.06 89 LEU A O 1
ATOM 676 N N . VAL A 1 90 ? 1.803 16.177 4.485 1.00 95.62 90 VAL A N 1
ATOM 677 C CA . VAL A 1 90 ? 3.257 16.041 4.555 1.00 95.62 90 VAL A CA 1
ATOM 678 C C . VAL A 1 90 ? 3.862 16.760 3.360 1.00 95.62 90 VAL A C 1
ATOM 680 O O . VAL A 1 90 ? 3.436 16.543 2.225 1.00 95.62 90 VAL A O 1
ATOM 683 N N . THR A 1 91 ? 4.867 17.584 3.636 1.00 97.06 91 THR A N 1
ATOM 684 C CA . THR A 1 91 ? 5.740 18.195 2.636 1.00 97.06 91 THR A CA 1
ATOM 685 C C . THR A 1 91 ? 7.147 17.682 2.882 1.00 97.06 91 THR A C 1
ATOM 687 O O . THR A 1 91 ? 7.624 17.745 4.016 1.00 97.06 91 THR A O 1
ATOM 690 N N . ASP A 1 92 ? 7.793 17.140 1.857 1.00 95.19 92 ASP A N 1
ATOM 691 C CA . ASP A 1 92 ? 9.171 16.666 1.977 1.00 95.19 92 ASP A CA 1
ATOM 692 C C . ASP A 1 92 ? 10.206 17.754 1.642 1.00 95.19 92 ASP A C 1
ATOM 694 O O . ASP A 1 92 ? 9.873 18.904 1.349 1.00 95.19 92 ASP A O 1
ATOM 698 N N . SER A 1 93 ? 11.488 17.387 1.688 1.00 96.19 93 SER A N 1
ATOM 699 C CA . SER A 1 93 ? 12.613 18.281 1.387 1.00 96.19 93 SER A CA 1
ATOM 700 C C . SER A 1 93 ? 12.661 18.766 -0.065 1.00 96.19 93 SER A C 1
ATOM 702 O O . SER A 1 93 ? 13.346 19.743 -0.351 1.00 96.19 93 SER A O 1
ATOM 704 N N . GLU A 1 94 ? 11.954 18.097 -0.975 1.00 96.88 94 GLU A N 1
ATOM 705 C CA . GLU A 1 94 ? 11.859 18.449 -2.396 1.00 96.88 94 GLU A CA 1
ATOM 706 C C . GLU A 1 94 ? 10.573 19.245 -2.690 1.00 96.88 94 GLU A C 1
ATOM 708 O O . GLU A 1 94 ? 10.210 19.448 -3.848 1.00 96.88 94 GLU A O 1
ATOM 713 N N . ASN A 1 95 ? 9.884 19.716 -1.641 1.00 95.88 95 ASN A N 1
ATOM 714 C CA . ASN A 1 95 ? 8.636 20.476 -1.704 1.00 95.88 95 ASN A CA 1
ATOM 715 C C . ASN A 1 95 ? 7.479 19.713 -2.378 1.00 95.88 95 ASN A C 1
ATOM 717 O O . ASN A 1 95 ? 6.525 20.320 -2.876 1.00 95.88 95 ASN A O 1
ATOM 721 N N . ARG A 1 96 ? 7.535 18.376 -2.383 1.00 96.31 96 ARG A N 1
ATOM 722 C CA . ARG A 1 96 ? 6.412 17.537 -2.811 1.00 96.31 96 ARG A CA 1
ATOM 723 C C . ARG A 1 96 ? 5.427 17.416 -1.663 1.00 96.31 96 ARG A C 1
ATOM 725 O O . ARG A 1 96 ? 5.820 17.164 -0.525 1.00 96.31 96 ARG A O 1
ATOM 732 N N . THR A 1 97 ? 4.144 17.566 -1.967 1.00 96.62 97 THR A N 1
ATOM 733 C CA . THR A 1 97 ? 3.072 17.530 -0.974 1.00 96.62 97 THR A CA 1
ATOM 734 C C . THR A 1 97 ? 2.197 16.299 -1.151 1.00 96.62 97 THR A C 1
ATOM 736 O O . THR A 1 97 ? 1.848 15.906 -2.266 1.00 96.62 97 THR A O 1
ATOM 739 N N . ARG A 1 98 ? 1.823 15.671 -0.035 1.00 95.12 98 ARG A N 1
ATOM 740 C CA . ARG A 1 98 ? 0.848 14.577 -0.014 1.00 95.12 98 ARG A CA 1
ATOM 741 C C . ARG A 1 98 ? 0.010 14.653 1.254 1.00 95.12 98 ARG A C 1
ATOM 743 O O . ARG A 1 98 ? 0.553 14.775 2.347 1.00 95.12 98 ARG A O 1
ATOM 750 N N . THR A 1 99 ? -1.308 14.554 1.112 1.00 95.88 99 THR A N 1
ATOM 751 C CA . THR A 1 99 ? -2.238 14.502 2.246 1.00 95.88 99 THR A CA 1
ATOM 752 C C . THR A 1 99 ? -2.679 13.067 2.475 1.00 95.88 99 THR A C 1
ATOM 754 O O . THR A 1 99 ? -3.236 12.447 1.572 1.00 95.88 99 THR A O 1
ATOM 757 N N . TYR A 1 100 ? -2.467 12.548 3.684 1.00 95.19 100 TYR A N 1
ATOM 758 C CA . TYR A 1 100 ? -3.013 11.257 4.100 1.00 95.19 100 TYR A CA 1
ATOM 759 C C . TYR A 1 100 ? -4.257 11.485 4.940 1.00 95.19 100 TYR A C 1
ATOM 761 O O . TYR A 1 100 ? -4.196 12.095 6.011 1.00 95.19 100 TYR A O 1
ATOM 769 N N . THR A 1 101 ? -5.383 10.981 4.455 1.00 95.06 101 THR A N 1
ATOM 770 C CA . THR A 1 101 ? -6.650 10.995 5.188 1.00 95.06 101 THR A CA 1
ATOM 771 C C . THR A 1 101 ? -6.899 9.630 5.821 1.00 95.06 101 THR A C 1
ATOM 773 O O . THR A 1 101 ? -6.392 8.606 5.353 1.00 95.06 101 THR A O 1
ATOM 776 N N . ALA A 1 102 ? -7.646 9.604 6.924 1.00 93.50 102 ALA A N 1
ATOM 777 C CA . ALA A 1 102 ? -7.979 8.352 7.591 1.00 93.50 102 ALA A CA 1
ATOM 778 C C . ALA A 1 102 ? -8.727 7.418 6.622 1.00 93.50 102 ALA A C 1
ATOM 780 O O . ALA A 1 102 ? -9.519 7.867 5.797 1.00 93.50 102 ALA A O 1
ATOM 781 N N . GLY A 1 103 ? -8.441 6.118 6.692 1.00 92.19 103 GLY A N 1
ATOM 782 C CA . GLY A 1 103 ? -9.011 5.123 5.778 1.00 92.19 103 GLY A CA 1
ATOM 783 C C . GLY A 1 103 ? -8.279 4.978 4.438 1.00 92.19 103 GLY A C 1
ATOM 784 O O . GLY A 1 103 ? -8.496 3.979 3.749 1.00 92.19 103 GLY A O 1
ATOM 785 N N . ASN A 1 104 ? -7.367 5.891 4.069 1.00 92.62 104 ASN A N 1
ATOM 786 C CA . ASN A 1 104 ? -6.536 5.698 2.879 1.00 92.62 104 ASN A CA 1
ATOM 787 C C . ASN A 1 104 ? -5.636 4.466 3.033 1.00 92.62 104 ASN A C 1
ATOM 789 O O . ASN A 1 104 ? -4.916 4.313 4.019 1.00 92.62 104 ASN A O 1
ATOM 793 N N . LYS A 1 105 ? -5.653 3.604 2.015 1.00 89.38 105 LYS A N 1
ATOM 794 C CA . LYS A 1 105 ? -4.751 2.459 1.885 1.00 89.38 105 LYS A CA 1
ATOM 795 C C . LYS A 1 105 ? -3.768 2.780 0.768 1.00 89.38 105 LYS A C 1
ATOM 797 O O . LYS A 1 105 ? -4.172 2.906 -0.382 1.00 89.38 105 LYS A O 1
ATOM 802 N N . VAL A 1 106 ? -2.501 2.944 1.124 1.00 89.19 106 VAL A N 1
ATOM 803 C CA . VAL A 1 106 ? -1.404 3.221 0.187 1.00 89.19 106 VAL A CA 1
ATOM 804 C C . VAL A 1 106 ? -0.355 2.115 0.271 1.00 89.19 106 VAL A C 1
ATOM 806 O O . VAL A 1 106 ? -0.313 1.378 1.259 1.00 89.19 106 VAL A O 1
ATOM 809 N N . GLY A 1 107 ? 0.489 2.019 -0.755 1.00 88.44 107 GLY A N 1
ATOM 810 C CA . GLY A 1 107 ? 1.480 0.954 -0.893 1.00 88.44 107 GLY A CA 1
ATOM 811 C C . GLY A 1 107 ? 0.906 -0.328 -1.498 1.00 88.44 107 GLY A C 1
ATOM 812 O O . GLY A 1 107 ? -0.308 -0.497 -1.618 1.00 88.44 107 GLY A O 1
ATOM 813 N N . GLU A 1 108 ? 1.810 -1.226 -1.867 1.00 87.69 108 GLU A N 1
ATOM 814 C CA . GLU A 1 108 ? 1.537 -2.505 -2.524 1.00 87.69 108 GLU A CA 1
ATOM 815 C C . GLU A 1 108 ? 2.195 -3.631 -1.713 1.00 87.69 108 GLU A C 1
ATOM 817 O O . GLU A 1 108 ? 3.169 -3.377 -1.002 1.00 87.69 108 GLU A O 1
ATOM 822 N N . LEU A 1 109 ? 1.643 -4.848 -1.765 1.00 84.44 109 LEU A N 1
ATOM 823 C CA . LEU A 1 109 ? 2.225 -6.002 -1.065 1.00 84.44 109 LEU A CA 1
ATOM 824 C C . LEU A 1 109 ? 3.522 -6.445 -1.752 1.00 84.44 109 LEU A C 1
ATOM 826 O O . LEU A 1 109 ? 4.545 -6.571 -1.090 1.00 84.44 109 LEU A O 1
ATOM 830 N N . ASP A 1 110 ? 3.480 -6.571 -3.076 1.00 87.44 110 ASP A N 1
ATOM 831 C CA . ASP A 1 110 ? 4.654 -6.685 -3.933 1.00 87.44 110 ASP A CA 1
ATOM 832 C C . ASP A 1 110 ? 4.525 -5.656 -5.048 1.00 87.44 110 ASP A C 1
ATOM 834 O O . ASP A 1 110 ? 3.440 -5.505 -5.593 1.00 87.44 110 ASP A O 1
ATOM 838 N N . HIS A 1 111 ? 5.601 -4.956 -5.398 1.00 89.12 111 HIS A N 1
ATOM 839 C CA . HIS A 1 111 ? 5.565 -3.926 -6.429 1.00 89.12 111 HIS A CA 1
ATOM 840 C C . HIS A 1 111 ? 6.018 -4.481 -7.775 1.00 89.12 111 HIS A C 1
ATOM 842 O O . HIS A 1 111 ? 7.067 -5.125 -7.863 1.00 89.12 111 HIS A O 1
ATOM 848 N N . LYS A 1 112 ? 5.248 -4.218 -8.832 1.00 87.75 112 LYS A N 1
ATOM 849 C CA . LYS A 1 112 ? 5.684 -4.479 -10.205 1.00 87.75 112 LYS A CA 1
ATOM 850 C C . LYS A 1 112 ? 6.209 -3.192 -10.825 1.00 87.75 112 LYS A C 1
ATOM 852 O O . LYS A 1 112 ? 5.419 -2.331 -11.192 1.00 87.75 112 LYS A O 1
ATOM 857 N N . LEU A 1 113 ? 7.525 -3.122 -11.007 1.00 85.81 113 LEU A N 1
ATOM 858 C CA . LEU A 1 113 ? 8.159 -2.018 -11.716 1.00 85.81 113 LEU A CA 1
ATOM 859 C C . LEU A 1 113 ? 7.705 -1.989 -13.180 1.00 85.81 113 LEU A C 1
ATOM 861 O O . LEU A 1 113 ? 7.886 -2.953 -13.927 1.00 85.81 113 LEU A O 1
ATOM 865 N N . THR A 1 114 ? 7.120 -0.873 -13.591 1.00 84.12 114 THR A N 1
ATOM 866 C CA . THR A 1 114 ? 6.685 -0.618 -14.965 1.00 84.12 114 THR A CA 1
ATOM 867 C C . THR A 1 114 ? 7.727 0.193 -15.737 1.00 84.12 114 THR A C 1
ATOM 869 O O . THR A 1 114 ? 8.582 0.864 -15.161 1.00 84.12 114 THR A O 1
ATOM 872 N N . VAL A 1 115 ? 7.652 0.172 -17.073 1.00 78.44 115 VAL A N 1
ATOM 873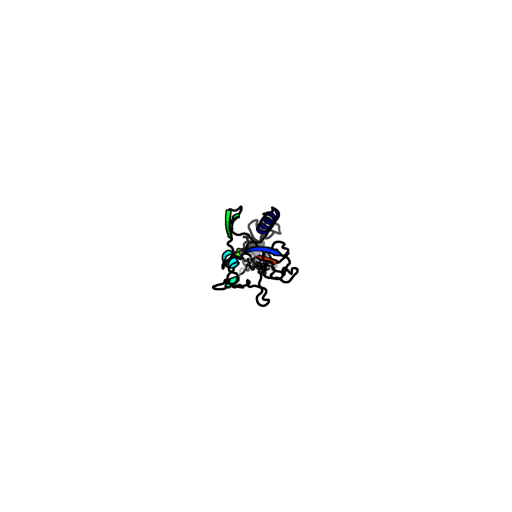 C CA . VAL A 1 115 ? 8.571 0.945 -17.931 1.00 78.44 115 VAL A CA 1
ATOM 874 C C . VAL A 1 115 ? 8.603 2.443 -17.576 1.00 78.44 115 VAL A C 1
ATOM 876 O O . VAL A 1 115 ? 9.705 2.979 -17.489 1.00 78.44 115 VAL A O 1
ATOM 879 N N . PRO A 1 116 ? 7.469 3.130 -17.312 1.00 83.19 116 PRO A N 1
ATOM 880 C CA . PRO A 1 116 ? 7.487 4.531 -16.878 1.00 83.19 116 PRO A CA 1
ATOM 881 C C . PRO A 1 116 ? 8.140 4.790 -15.512 1.00 83.19 116 PRO A C 1
ATOM 883 O O . PRO A 1 116 ? 8.510 5.926 -15.230 1.00 83.19 116 PRO A O 1
ATOM 886 N N . GLU A 1 117 ? 8.263 3.773 -14.657 1.00 83.00 117 GLU A N 1
ATOM 887 C CA . GLU A 1 117 ? 8.888 3.888 -13.332 1.00 83.00 117 GLU A CA 1
ATOM 888 C C . GLU A 1 117 ? 10.406 3.644 -13.377 1.00 83.00 117 GLU A C 1
ATOM 890 O O . GLU A 1 117 ? 11.103 3.928 -12.402 1.00 83.00 117 GLU A O 1
ATOM 895 N N . MET A 1 118 ? 10.945 3.162 -14.504 1.00 80.56 118 MET A N 1
ATOM 896 C CA . MET A 1 118 ? 12.387 3.040 -14.702 1.00 80.56 118 MET A CA 1
ATOM 897 C C . MET A 1 118 ? 12.993 4.406 -15.048 1.00 80.56 118 MET A C 1
ATOM 899 O O . MET A 1 118 ? 12.600 5.011 -16.050 1.00 80.56 118 MET A O 1
ATOM 903 N N . PRO A 1 119 ? 13.997 4.890 -14.292 1.00 85.00 119 PRO A N 1
ATOM 904 C CA . PRO A 1 119 ? 14.762 6.058 -14.698 1.00 85.00 119 PRO A CA 1
ATOM 905 C C . PRO A 1 119 ? 15.318 5.887 -16.113 1.00 85.00 119 PRO A C 1
ATOM 907 O O . PRO A 1 119 ? 15.680 4.778 -16.528 1.00 85.00 119 PRO A O 1
ATOM 910 N N . ALA A 1 120 ? 15.423 7.002 -16.840 1.00 78.62 120 ALA A N 1
ATOM 911 C CA . ALA A 1 120 ? 16.116 7.018 -18.118 1.00 78.62 120 ALA A CA 1
ATOM 912 C C . ALA A 1 120 ? 17.535 6.466 -17.918 1.00 78.62 120 ALA A C 1
ATOM 914 O O . ALA A 1 120 ? 18.321 7.001 -17.136 1.00 78.62 120 ALA A O 1
ATOM 915 N N . HIS A 1 121 ? 17.839 5.378 -18.614 1.00 76.56 121 HIS A N 1
ATOM 916 C CA . HIS A 1 121 ? 19.131 4.712 -18.575 1.00 76.56 121 HIS A CA 1
ATOM 917 C C . HIS A 1 121 ? 19.575 4.381 -19.997 1.00 76.56 121 HIS A C 1
ATOM 919 O O . HIS A 1 121 ? 18.773 4.366 -20.933 1.00 76.56 121 HIS A O 1
ATOM 925 N N . ASN A 1 122 ? 20.872 4.148 -20.168 1.00 64.00 122 ASN A N 1
ATOM 926 C CA . ASN A 1 122 ? 21.465 3.781 -21.443 1.00 64.00 122 ASN A CA 1
ATOM 927 C C . ASN A 1 122 ? 22.326 2.523 -21.285 1.00 64.00 122 ASN A C 1
ATOM 929 O O . ASN A 1 122 ? 22.724 2.145 -20.185 1.00 64.00 122 ASN A O 1
ATOM 933 N N . HIS A 1 123 ? 22.607 1.871 -22.408 1.00 63.94 123 HIS A N 1
ATOM 934 C CA . HIS A 1 123 ? 23.565 0.776 -22.478 1.00 63.94 123 HIS A CA 1
ATOM 935 C C . HIS A 1 123 ? 24.699 1.209 -23.405 1.00 63.94 123 HIS A C 1
ATOM 937 O O . HIS A 1 123 ? 24.521 1.286 -24.621 1.00 63.94 123 HIS A O 1
ATOM 943 N N . ASN A 1 124 ? 25.867 1.516 -22.842 1.00 57.34 124 ASN A N 1
ATOM 944 C CA . ASN A 1 124 ? 27.065 1.777 -23.632 1.00 57.34 124 ASN A CA 1
ATOM 945 C C . ASN A 1 124 ? 27.763 0.452 -23.993 1.00 57.34 124 ASN A C 1
ATOM 947 O O . ASN A 1 124 ? 27.723 -0.525 -23.247 1.00 57.34 124 ASN A O 1
ATOM 951 N N . LYS A 1 125 ? 28.414 0.396 -25.159 1.00 51.38 125 LYS A N 1
ATOM 952 C CA . LYS A 1 125 ? 29.389 -0.665 -25.446 1.00 51.38 125 LYS A CA 1
ATOM 953 C C . LYS A 1 125 ? 30.751 -0.195 -24.942 1.00 51.38 125 LYS A C 1
ATOM 955 O O . LYS A 1 125 ? 31.169 0.912 -25.269 1.00 51.38 125 LYS A O 1
ATOM 960 N N . ALA A 1 126 ? 31.460 -1.035 -24.190 1.00 47.03 126 ALA A N 1
ATOM 961 C CA . ALA A 1 126 ? 32.887 -0.832 -23.969 1.00 47.03 126 ALA A CA 1
ATOM 962 C C . ALA A 1 126 ? 33.602 -0.997 -25.319 1.00 47.03 126 ALA A C 1
ATOM 964 O O . ALA A 1 126 ? 33.524 -2.058 -25.941 1.00 47.03 126 ALA A O 1
ATOM 965 N N . ALA A 1 127 ? 34.255 0.060 -25.800 1.00 44.22 127 ALA A N 1
ATOM 966 C CA . ALA A 1 127 ? 35.086 -0.009 -26.993 1.00 44.22 127 ALA A CA 1
ATOM 967 C C . ALA A 1 127 ? 36.245 -0.987 -26.738 1.00 44.22 127 ALA A C 1
ATOM 969 O O . ALA A 1 127 ? 37.159 -0.687 -25.974 1.00 44.22 127 ALA A O 1
ATOM 970 N N . ALA A 1 128 ? 36.205 -2.164 -27.361 1.00 46.06 128 ALA A N 1
ATOM 971 C CA . ALA A 1 128 ? 37.287 -3.143 -27.305 1.00 46.06 128 ALA A CA 1
ATOM 972 C C . ALA A 1 128 ? 37.849 -3.402 -28.711 1.00 46.06 128 ALA A C 1
ATOM 974 O O . ALA A 1 128 ? 37.597 -4.438 -29.319 1.00 46.06 128 ALA A O 1
ATOM 975 N N . SER A 1 129 ? 38.596 -2.430 -29.237 1.00 42.06 129 SER A N 1
ATOM 976 C CA . SER A 1 129 ? 39.805 -2.639 -30.054 1.00 42.06 129 SER A CA 1
ATOM 977 C C . SER A 1 129 ? 40.379 -1.296 -30.521 1.00 42.06 129 SER A C 1
ATOM 979 O O . SER A 1 129 ? 39.605 -0.392 -30.844 1.00 42.06 129 SER A O 1
ATOM 981 N N . PRO A 1 130 ? 41.714 -1.144 -30.602 1.00 43.34 130 PRO A N 1
ATOM 982 C CA . PRO A 1 130 ? 42.331 0.040 -31.193 1.00 43.34 130 PRO A CA 1
ATOM 983 C C . PRO A 1 130 ? 41.944 0.146 -32.679 1.00 43.34 130 PRO A C 1
ATOM 985 O O . PRO A 1 130 ? 42.252 -0.760 -33.448 1.00 43.34 130 PRO A O 1
ATOM 988 N N . GLY A 1 131 ? 41.288 1.242 -33.086 1.00 50.31 131 GLY A N 1
ATOM 989 C CA . GLY A 1 131 ? 41.121 1.599 -34.505 1.00 50.31 131 GLY A CA 1
ATOM 990 C C . GLY A 1 131 ? 39.710 1.921 -35.017 1.00 50.31 131 GLY A C 1
ATOM 991 O O . GLY A 1 131 ? 39.579 2.169 -36.212 1.00 50.31 131 GLY A O 1
ATOM 992 N N . ILE A 1 132 ? 38.662 1.952 -34.182 1.00 50.66 132 ILE A N 1
ATOM 993 C CA . ILE A 1 132 ? 37.289 2.255 -34.639 1.00 50.66 132 ILE A CA 1
ATOM 994 C C . ILE A 1 132 ? 36.700 3.468 -33.897 1.00 50.66 132 ILE A C 1
ATOM 996 O O . ILE A 1 132 ? 36.651 3.495 -32.6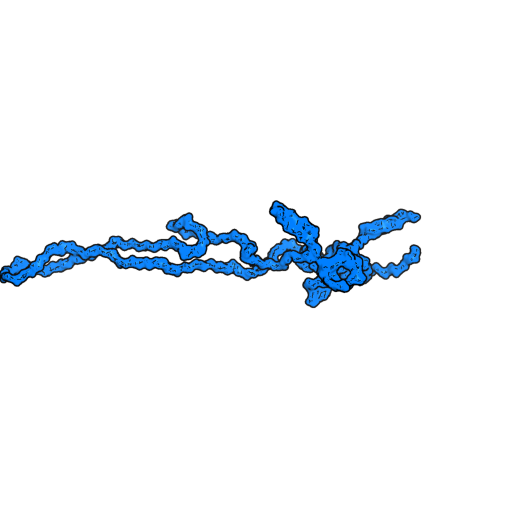73 1.00 50.66 132 ILE A O 1
ATOM 1000 N N . ASN A 1 133 ? 36.303 4.455 -34.709 1.00 47.41 133 ASN A N 1
ATOM 1001 C CA . ASN A 1 133 ? 35.524 5.683 -34.495 1.00 47.41 133 ASN A CA 1
ATOM 1002 C C . ASN A 1 133 ? 35.127 6.073 -33.049 1.00 47.41 133 ASN A C 1
ATOM 1004 O O . ASN A 1 133 ? 34.346 5.399 -32.385 1.00 47.41 133 ASN A O 1
ATOM 1008 N N . THR A 1 134 ? 35.604 7.239 -32.610 1.00 42.00 134 THR A N 1
ATOM 1009 C CA . THR A 1 134 ? 35.455 7.832 -31.266 1.00 42.00 134 THR A CA 1
ATOM 1010 C C . THR A 1 134 ? 34.142 8.603 -31.037 1.00 42.00 134 THR A C 1
ATOM 1012 O O . THR A 1 134 ? 34.089 9.500 -30.200 1.00 42.00 134 THR A O 1
ATOM 1015 N N . VAL A 1 135 ? 33.073 8.278 -31.761 1.00 49.69 135 VAL A N 1
ATOM 1016 C CA . VAL A 1 135 ? 31.702 8.784 -31.551 1.00 49.69 135 VAL A CA 1
ATOM 1017 C C . VAL A 1 135 ? 30.750 7.631 -31.860 1.00 49.69 135 VAL A C 1
ATOM 1019 O O . VAL A 1 135 ? 30.969 6.899 -32.814 1.00 49.69 135 VAL A O 1
ATOM 1022 N N . ALA A 1 136 ? 29.686 7.342 -31.138 1.00 47.25 136 ALA A N 1
ATOM 1023 C CA . ALA A 1 136 ? 28.979 7.996 -30.060 1.00 47.25 136 ALA A CA 1
ATOM 1024 C C . ALA A 1 136 ? 28.341 6.860 -29.240 1.00 47.25 136 ALA A C 1
ATOM 1026 O O . ALA A 1 136 ? 28.559 5.679 -29.525 1.00 47.25 136 ALA A O 1
ATOM 1027 N N . ASP A 1 137 ? 27.549 7.217 -28.242 1.00 49.88 137 ASP A N 1
ATOM 1028 C CA . ASP A 1 137 ? 26.663 6.324 -27.500 1.00 49.88 137 ASP A CA 1
ATOM 1029 C C . ASP A 1 137 ? 26.068 5.197 -28.361 1.00 49.88 137 ASP A C 1
ATOM 1031 O O . ASP A 1 137 ? 25.767 5.382 -29.544 1.00 49.88 137 ASP A O 1
ATOM 1035 N N . GLY A 1 138 ? 25.881 4.019 -27.758 1.00 45.16 138 GLY A N 1
ATOM 1036 C CA . GLY A 1 138 ? 25.218 2.878 -28.385 1.00 45.16 138 GLY A CA 1
ATOM 1037 C C . GLY A 1 138 ? 23.760 3.201 -28.696 1.00 45.16 138 GLY A C 1
ATOM 1038 O O . GLY A 1 138 ? 22.856 2.795 -27.976 1.00 45.16 138 GLY A O 1
ATOM 1039 N N . THR A 1 139 ? 23.522 3.963 -29.756 1.00 45.97 139 THR A N 1
ATOM 1040 C CA . THR A 1 139 ? 22.191 4.197 -30.294 1.00 45.97 139 THR A CA 1
ATOM 1041 C C . THR A 1 139 ? 21.787 2.959 -31.088 1.00 45.97 139 THR A C 1
ATOM 1043 O O . THR A 1 139 ? 22.598 2.358 -31.793 1.00 45.97 139 THR A O 1
ATOM 1046 N N . THR A 1 140 ? 20.511 2.582 -31.029 1.00 47.22 140 THR A N 1
ATOM 1047 C CA . THR A 1 140 ? 19.889 1.593 -31.931 1.00 47.22 140 THR A CA 1
ATOM 1048 C C . THR A 1 140 ? 19.800 2.100 -33.379 1.00 47.22 140 THR A C 1
ATOM 1050 O O . THR A 1 140 ? 19.015 1.595 -34.181 1.00 47.22 140 THR A O 1
ATOM 1053 N N . SER A 1 141 ? 20.595 3.113 -33.735 1.00 48.09 141 SER A N 1
ATOM 1054 C CA . SER A 1 141 ? 20.633 3.693 -35.063 1.00 48.09 141 SER A CA 1
ATOM 1055 C C . SER A 1 141 ? 21.309 2.708 -36.013 1.00 48.09 141 SER A C 1
ATOM 1057 O O . SER A 1 141 ? 22.529 2.606 -36.048 1.00 48.09 141 SER A O 1
ATOM 1059 N N . VAL A 1 142 ? 20.457 1.930 -36.682 1.00 47.88 142 VAL A N 1
ATOM 1060 C CA . VAL A 1 142 ? 20.467 1.230 -37.987 1.00 47.88 142 VAL A CA 1
ATOM 1061 C C . VAL A 1 142 ? 21.779 0.995 -38.767 1.00 47.88 142 VAL A C 1
ATOM 1063 O O . VAL A 1 142 ? 21.784 0.137 -39.639 1.00 47.88 142 VAL A O 1
ATOM 1066 N N . GLN A 1 143 ? 22.914 1.618 -38.484 1.00 53.06 143 GLN A N 1
ATOM 1067 C CA . GLN A 1 143 ? 24.203 1.250 -39.065 1.00 53.06 143 GLN A CA 1
ATOM 1068 C C . GLN A 1 143 ? 25.316 1.654 -38.100 1.00 53.06 143 GLN A C 1
ATOM 1070 O O . GLN A 1 143 ? 25.709 2.819 -38.042 1.00 53.06 143 GLN A O 1
ATOM 1075 N N . ALA A 1 144 ? 25.889 0.677 -37.393 1.00 53.25 144 ALA A N 1
ATOM 1076 C CA . ALA A 1 144 ? 27.279 0.800 -36.977 1.00 53.25 144 ALA A CA 1
ATOM 1077 C C . ALA A 1 144 ? 28.103 0.885 -38.272 1.00 53.25 144 ALA A C 1
ATOM 1079 O O . ALA A 1 144 ? 28.385 -0.125 -38.909 1.00 53.25 144 ALA A O 1
ATOM 1080 N N . ASN A 1 145 ? 28.347 2.108 -38.740 1.00 56.59 145 ASN A N 1
ATOM 1081 C CA . ASN A 1 145 ? 28.966 2.356 -40.031 1.00 56.59 145 ASN A CA 1
ATOM 1082 C C . ASN A 1 145 ? 30.415 1.859 -39.992 1.00 56.59 145 ASN A C 1
ATOM 1084 O O . ASN A 1 145 ? 31.264 2.459 -39.329 1.00 56.59 145 ASN A O 1
ATOM 1088 N N . HIS A 1 146 ? 30.694 0.764 -40.692 1.00 60.66 146 HIS A N 1
ATOM 1089 C CA . HIS A 1 146 ? 32.047 0.294 -40.950 1.00 60.66 146 HIS A CA 1
ATOM 1090 C C . HIS A 1 146 ? 32.229 0.056 -42.447 1.00 60.66 146 HIS A C 1
ATOM 1092 O O . HIS A 1 146 ? 31.294 -0.300 -43.164 1.00 60.66 146 HIS A O 1
ATOM 1098 N N . THR A 1 147 ? 33.450 0.270 -42.927 1.00 58.19 147 THR A N 1
ATOM 1099 C CA . THR A 1 147 ? 33.814 0.093 -44.333 1.00 58.19 147 THR A CA 1
ATOM 1100 C C . THR A 1 147 ? 34.627 -1.185 -44.508 1.00 58.19 147 THR A C 1
ATOM 1102 O O . THR A 1 147 ? 35.409 -1.574 -43.641 1.00 58.19 147 THR A O 1
ATOM 1105 N N . HIS A 1 148 ? 34.448 -1.852 -45.645 1.00 62.91 148 HIS A N 1
ATOM 1106 C CA . HIS A 1 148 ? 35.350 -2.906 -46.100 1.00 62.91 148 HIS A CA 1
ATOM 1107 C C . HIS A 1 148 ? 36.298 -2.311 -47.148 1.00 62.91 148 HIS A C 1
ATOM 1109 O O . HIS A 1 148 ? 35.862 -1.535 -47.996 1.00 62.91 148 HIS A O 1
ATOM 1115 N N . GLY A 1 149 ? 37.586 -2.656 -47.084 1.00 66.25 149 GLY A N 1
ATOM 1116 C CA . GLY A 1 149 ? 38.594 -2.236 -48.059 1.00 66.25 149 GLY A CA 1
ATOM 1117 C C . GLY A 1 149 ? 39.160 -3.433 -48.819 1.00 66.25 149 GLY A C 1
ATOM 1118 O O . GLY A 1 149 ? 39.384 -4.484 -48.222 1.00 66.25 149 GLY A O 1
ATOM 1119 N N . ILE A 1 150 ? 39.403 -3.265 -50.119 1.00 71.12 150 ILE A N 1
ATOM 1120 C CA . ILE A 1 150 ? 40.181 -4.197 -50.943 1.00 71.12 150 ILE A CA 1
ATOM 1121 C C . ILE A 1 150 ? 41.331 -3.410 -51.567 1.00 71.12 150 ILE A C 1
ATOM 1123 O O . ILE A 1 150 ? 41.107 -2.368 -52.179 1.00 71.12 150 ILE A O 1
ATOM 1127 N N . THR A 1 151 ? 42.550 -3.923 -51.423 1.00 67.62 151 THR A N 1
ATOM 1128 C CA . THR A 1 151 ? 43.729 -3.413 -52.126 1.00 67.62 151 THR A CA 1
ATOM 1129 C C . THR A 1 151 ? 44.005 -4.336 -53.303 1.00 67.62 151 THR A C 1
ATOM 1131 O O . THR A 1 151 ? 44.556 -5.418 -53.113 1.00 67.62 151 THR A O 1
ATOM 1134 N N . ASP A 1 152 ? 43.617 -3.916 -54.505 1.00 71.50 152 ASP A N 1
ATOM 1135 C CA . ASP A 1 152 ? 44.016 -4.572 -55.751 1.00 71.50 152 ASP A CA 1
ATOM 1136 C C . ASP A 1 152 ? 45.006 -3.664 -56.496 1.00 71.50 152 ASP A C 1
ATOM 1138 O O . ASP A 1 152 ? 44.581 -2.742 -57.195 1.00 71.50 152 ASP A O 1
ATOM 1142 N N . PRO A 1 153 ? 46.325 -3.868 -56.326 1.00 69.38 153 PRO A N 1
ATOM 1143 C CA . PRO A 1 153 ? 47.335 -3.037 -56.976 1.00 69.38 153 PRO A CA 1
ATOM 1144 C C . PRO A 1 153 ? 47.369 -3.208 -58.506 1.00 69.38 153 PRO A C 1
ATOM 1146 O O . PRO A 1 153 ? 48.130 -2.505 -59.171 1.00 69.38 153 PRO A O 1
ATOM 1149 N N . GLY A 1 154 ? 46.545 -4.104 -59.067 1.00 71.19 154 GLY A N 1
ATOM 1150 C CA . GLY A 1 154 ? 46.605 -4.496 -60.466 1.00 71.19 154 GLY A CA 1
ATOM 1151 C C . GLY A 1 154 ? 47.847 -5.339 -60.755 1.00 71.19 154 GLY A C 1
ATOM 1152 O O . GLY A 1 154 ? 48.843 -5.314 -60.030 1.00 71.19 154 GLY A O 1
ATOM 1153 N N . HIS A 1 155 ? 47.796 -6.116 -61.830 1.00 74.12 155 HIS A N 1
ATOM 1154 C CA . HIS A 1 155 ? 48.969 -6.802 -62.364 1.00 74.12 155 HIS A CA 1
ATOM 1155 C C . HIS A 1 155 ? 48.868 -6.913 -63.886 1.00 74.12 155 HIS A C 1
ATOM 1157 O O . HIS A 1 155 ? 47.782 -6.838 -64.460 1.00 74.12 155 HIS A O 1
ATOM 1163 N N . THR A 1 156 ? 50.017 -7.062 -64.543 1.00 68.38 156 THR A N 1
ATOM 1164 C CA . THR A 1 156 ? 50.119 -7.262 -65.991 1.00 68.38 156 THR A CA 1
ATOM 1165 C C . THR A 1 156 ? 50.515 -8.697 -66.296 1.00 68.38 156 THR A C 1
ATOM 1167 O O . THR A 1 156 ? 51.238 -9.342 -65.534 1.00 68.38 156 THR A O 1
ATOM 1170 N N . HIS A 1 157 ? 50.073 -9.192 -67.446 1.00 67.56 157 HIS A N 1
ATOM 1171 C CA . HIS A 1 157 ? 50.610 -10.413 -68.028 1.00 67.56 157 HIS A CA 1
ATOM 1172 C C . HIS A 1 157 ? 51.571 -10.043 -69.161 1.00 67.56 157 HIS A C 1
ATOM 1174 O O . HIS A 1 157 ? 51.320 -9.117 -69.939 1.00 67.56 157 HIS A O 1
ATOM 1180 N N . SER A 1 158 ? 52.695 -10.756 -69.230 1.00 64.19 158 SER A N 1
ATOM 1181 C CA . SER A 1 158 ? 53.667 -10.600 -70.311 1.00 64.19 158 SER A CA 1
ATOM 1182 C C . SER A 1 158 ? 53.314 -11.559 -71.442 1.00 64.19 158 SER A C 1
ATOM 1184 O O . SER A 1 158 ? 53.156 -12.759 -71.204 1.00 64.19 158 SER A O 1
ATOM 1186 N N . TYR A 1 159 ? 53.169 -11.037 -72.658 1.00 61.19 159 TYR A N 1
ATOM 1187 C CA . TYR A 1 159 ? 53.016 -11.858 -73.850 1.00 61.19 159 TYR A CA 1
ATOM 1188 C C . TYR A 1 159 ? 54.401 -12.060 -74.466 1.00 61.19 159 TYR A C 1
ATOM 1190 O O . TYR A 1 159 ? 55.020 -11.118 -74.951 1.00 61.19 159 TYR A O 1
ATOM 1198 N N . VAL A 1 160 ? 54.899 -13.296 -74.444 1.00 61.09 160 VAL A N 1
ATOM 1199 C CA . VAL A 1 160 ? 56.144 -13.652 -75.131 1.00 61.09 160 VAL A CA 1
ATOM 1200 C C . VAL A 1 160 ? 55.756 -14.291 -76.456 1.00 61.09 160 VAL A C 1
ATOM 1202 O O . VAL A 1 160 ? 55.258 -15.418 -76.476 1.00 61.09 160 VAL A O 1
ATOM 1205 N N . ASN A 1 161 ? 55.939 -13.571 -77.565 1.00 57.09 161 ASN A N 1
ATOM 1206 C CA . ASN A 1 161 ? 55.756 -14.175 -78.879 1.00 57.09 161 ASN A CA 1
ATOM 1207 C C . ASN A 1 161 ? 56.865 -15.217 -79.071 1.00 57.09 161 ASN A C 1
ATOM 1209 O O . ASN A 1 161 ? 58.048 -14.879 -78.995 1.00 57.09 161 ASN A O 1
ATOM 1213 N N . GLN A 1 162 ? 56.501 -16.483 -79.266 1.00 54.72 162 GLN A N 1
ATOM 1214 C CA . GLN A 1 162 ? 57.503 -17.522 -79.485 1.00 54.72 162 GLN A CA 1
ATOM 1215 C C . GLN A 1 162 ? 58.207 -17.264 -80.827 1.00 54.72 162 GLN A C 1
ATOM 1217 O O . GLN A 1 162 ? 57.541 -16.909 -81.797 1.00 54.72 162 GLN A O 1
ATOM 1222 N N . PRO A 1 163 ? 59.541 -17.409 -80.906 1.00 53.03 163 PRO A N 1
ATOM 1223 C CA . PRO A 1 163 ? 60.325 -17.030 -82.073 1.00 53.03 163 PRO A CA 1
ATOM 1224 C C . PRO A 1 163 ? 60.181 -18.087 -83.171 1.00 53.03 163 PRO A C 1
ATOM 1226 O O . PRO A 1 163 ? 61.062 -18.914 -83.384 1.00 53.03 163 PRO A O 1
ATOM 1229 N N . ASN A 1 164 ? 59.059 -18.086 -83.878 1.00 52.72 164 ASN A N 1
ATOM 1230 C CA . ASN A 1 164 ? 58.928 -18.744 -85.172 1.00 52.72 164 ASN A CA 1
ATOM 1231 C C . ASN A 1 164 ? 58.764 -17.689 -86.272 1.00 52.72 164 ASN A C 1
ATOM 1233 O O . ASN A 1 164 ? 57.807 -17.708 -87.040 1.00 52.72 164 ASN A O 1
ATOM 1237 N N . ASN A 1 165 ? 59.740 -16.779 -86.353 1.00 50.47 165 ASN A N 1
ATOM 1238 C CA . ASN A 1 165 ? 59.907 -15.917 -87.516 1.00 50.47 165 ASN A CA 1
ATOM 1239 C C . ASN A 1 165 ? 60.617 -16.687 -88.631 1.00 50.47 165 ASN A C 1
ATOM 1241 O O . ASN A 1 165 ? 61.683 -17.266 -88.432 1.00 50.47 165 ASN A O 1
ATOM 1245 N N . VAL A 1 166 ? 60.012 -16.665 -89.814 1.00 53.12 166 VAL A N 1
ATOM 1246 C CA . VAL A 1 166 ? 60.656 -17.035 -91.074 1.00 53.12 166 VAL A CA 1
ATOM 1247 C C . VAL A 1 166 ? 61.622 -15.909 -91.438 1.00 53.12 166 VAL A C 1
ATOM 1249 O O . VAL A 1 166 ? 61.233 -14.741 -91.405 1.00 53.12 166 VAL A O 1
ATOM 1252 N N . ASP A 1 167 ? 62.871 -16.246 -91.761 1.00 51.53 167 ASP A N 1
ATOM 1253 C CA . ASP A 1 167 ? 63.867 -15.270 -92.209 1.00 51.53 167 ASP A CA 1
ATOM 1254 C C . ASP A 1 167 ? 63.352 -14.495 -93.430 1.00 51.53 167 ASP A C 1
ATOM 1256 O O . ASP A 1 167 ? 62.769 -15.070 -94.354 1.00 51.53 167 ASP A O 1
ATOM 1260 N N . ALA A 1 168 ? 63.590 -13.182 -93.450 1.00 53.81 168 ALA A N 1
ATOM 1261 C CA . ALA A 1 168 ? 63.276 -12.316 -94.581 1.00 53.81 168 ALA A CA 1
ATOM 1262 C C . ALA A 1 168 ? 64.245 -12.572 -95.751 1.00 53.81 168 ALA A C 1
ATOM 1264 O O . ALA A 1 168 ? 65.091 -11.751 -96.093 1.00 53.81 168 ALA A O 1
ATOM 1265 N N . ALA A 1 169 ? 64.116 -13.735 -96.373 1.00 52.06 169 ALA A N 1
ATOM 1266 C CA . ALA A 1 169 ? 64.648 -14.077 -97.682 1.00 52.06 169 ALA A CA 1
ATOM 1267 C C . ALA A 1 169 ? 63.729 -15.194 -98.196 1.00 52.06 169 ALA A C 1
ATOM 1269 O O . ALA A 1 169 ? 63.706 -16.285 -97.647 1.00 52.06 169 ALA A O 1
ATOM 1270 N N . VAL A 1 170 ? 62.850 -14.973 -99.169 1.00 47.16 170 VAL A N 1
ATOM 1271 C CA . VAL A 1 170 ? 63.211 -14.829 -100.576 1.00 47.16 170 VAL A CA 1
ATOM 1272 C C . VAL A 1 170 ? 62.050 -14.143 -101.311 1.00 47.16 170 VAL A C 1
ATOM 1274 O O . VAL A 1 170 ? 60.970 -14.697 -101.458 1.00 47.16 170 VAL A O 1
ATOM 1277 N N . SER A 1 171 ? 62.325 -12.923 -101.767 1.00 46.75 171 SER A N 1
ATOM 1278 C CA . SER A 1 171 ? 62.031 -12.393 -103.104 1.00 46.75 171 SER A CA 1
ATOM 1279 C C . SER A 1 171 ? 60.645 -12.622 -103.746 1.00 46.75 171 SER A C 1
ATOM 1281 O O . SER A 1 171 ? 60.319 -13.703 -104.223 1.00 46.75 171 SER A O 1
ATOM 1283 N N . LEU A 1 172 ? 59.974 -11.482 -103.965 1.00 58.00 172 LEU A N 1
ATOM 1284 C CA . LEU A 1 172 ? 59.177 -11.137 -105.152 1.00 58.00 172 LEU A CA 1
ATOM 1285 C C . LEU A 1 172 ? 57.788 -11.792 -105.318 1.00 58.00 172 LEU A C 1
ATOM 1287 O O . LEU A 1 172 ? 57.610 -12.795 -105.997 1.00 58.00 172 LEU A O 1
ATOM 1291 N N . THR A 1 173 ? 56.735 -11.095 -104.879 1.00 55.16 173 THR A N 1
ATOM 1292 C CA . THR A 1 173 ? 56.033 -10.103 -105.737 1.00 55.16 173 THR A CA 1
ATOM 1293 C C . THR A 1 173 ? 54.698 -9.641 -105.157 1.00 55.16 173 THR A C 1
ATOM 1295 O O . THR A 1 173 ? 54.263 -8.552 -105.504 1.00 55.16 173 THR A O 1
ATOM 1298 N N . THR A 1 174 ? 54.072 -10.367 -104.236 1.00 54.97 174 THR A N 1
ATOM 1299 C CA . THR A 1 174 ? 52.805 -9.936 -103.625 1.00 54.97 174 THR A CA 1
ATOM 1300 C C . THR A 1 174 ? 52.562 -10.700 -102.331 1.00 54.97 174 THR A C 1
ATOM 1302 O O . THR A 1 174 ? 52.138 -11.843 -102.409 1.00 54.97 174 THR A O 1
ATOM 1305 N N . THR A 1 175 ? 52.813 -10.089 -101.170 1.00 49.31 175 THR A N 1
ATOM 1306 C CA . THR A 1 175 ? 52.088 -10.334 -99.902 1.00 49.31 175 THR A CA 1
ATOM 1307 C C . THR A 1 175 ? 52.742 -9.527 -98.790 1.00 49.31 175 THR A C 1
ATOM 1309 O O . THR A 1 175 ? 53.961 -9.557 -98.639 1.00 49.31 175 THR A O 1
ATOM 1312 N N . ALA A 1 176 ? 51.932 -8.813 -98.010 1.00 49.72 176 ALA A N 1
ATOM 1313 C CA . ALA A 1 176 ? 52.364 -8.179 -96.774 1.00 49.72 176 ALA A CA 1
ATOM 1314 C C . ALA A 1 176 ? 52.938 -9.252 -95.835 1.00 49.72 176 ALA A C 1
ATOM 1316 O O . ALA A 1 176 ? 52.196 -10.073 -95.299 1.00 49.72 176 ALA A O 1
ATOM 1317 N N . VAL A 1 177 ? 54.259 -9.275 -95.674 1.00 52.75 177 VAL A N 1
ATOM 1318 C CA . VAL A 1 177 ? 54.893 -10.000 -94.573 1.00 52.75 177 VAL A CA 1
ATOM 1319 C C . VAL A 1 177 ? 54.628 -9.196 -93.308 1.00 52.75 177 VAL A C 1
ATOM 1321 O O . VAL A 1 177 ? 54.906 -7.999 -93.266 1.00 52.75 177 VAL A O 1
ATOM 1324 N N . ALA A 1 178 ? 53.998 -9.831 -92.320 1.00 52.75 178 ALA A N 1
ATOM 1325 C CA . ALA A 1 178 ? 53.709 -9.197 -91.044 1.00 52.75 178 ALA A CA 1
ATOM 1326 C C . ALA A 1 178 ? 55.033 -8.773 -90.388 1.00 52.75 178 ALA A C 1
ATOM 1328 O O . ALA A 1 178 ? 55.887 -9.610 -90.103 1.00 52.75 178 ALA A O 1
ATOM 1329 N N . ASP A 1 179 ? 55.209 -7.465 -90.212 1.00 54.91 179 ASP A N 1
ATOM 1330 C CA . ASP A 1 179 ? 56.323 -6.868 -89.483 1.00 54.91 179 ASP A CA 1
ATOM 1331 C C . ASP A 1 179 ? 56.272 -7.317 -88.014 1.00 54.91 179 ASP A C 1
ATOM 1333 O O . ASP A 1 179 ? 55.224 -7.270 -87.369 1.00 54.91 179 ASP A O 1
ATOM 1337 N N . ASN A 1 180 ? 57.412 -7.755 -87.482 1.00 56.28 180 ASN A N 1
ATOM 1338 C CA . ASN A 1 180 ? 57.558 -8.204 -86.101 1.00 56.28 180 ASN A CA 1
ATOM 1339 C C . ASN A 1 180 ? 57.952 -7.039 -85.172 1.00 56.28 180 ASN A C 1
ATOM 1341 O O . ASN A 1 180 ? 58.772 -7.204 -84.270 1.00 56.28 180 ASN A O 1
ATOM 1345 N N . ALA A 1 181 ? 57.353 -5.863 -85.373 1.00 53.66 181 ALA A N 1
ATOM 1346 C CA . ALA A 1 181 ? 57.592 -4.641 -84.597 1.00 53.66 181 ALA A CA 1
ATOM 1347 C C . ALA A 1 181 ? 57.149 -4.712 -83.117 1.00 53.66 181 ALA A C 1
ATOM 1349 O O . ALA A 1 181 ? 57.254 -3.724 -82.395 1.00 53.66 181 ALA A O 1
ATOM 1350 N N . ASN A 1 182 ? 56.669 -5.863 -82.639 1.00 58.06 182 ASN A N 1
ATOM 1351 C CA . ASN A 1 182 ? 55.996 -6.006 -81.345 1.00 58.06 182 ASN A CA 1
ATOM 1352 C C . ASN A 1 182 ? 56.767 -6.887 -80.340 1.00 58.06 182 ASN A C 1
ATOM 1354 O O . ASN A 1 182 ? 56.166 -7.665 -79.597 1.00 58.06 182 ASN A O 1
ATOM 1358 N N . VAL A 1 183 ? 58.096 -6.776 -80.298 1.00 55.19 183 VAL A N 1
ATOM 1359 C CA . VAL A 1 183 ? 58.902 -7.358 -79.209 1.00 55.19 183 VAL A CA 1
ATOM 1360 C C . VAL A 1 183 ? 58.626 -6.558 -77.921 1.00 55.19 183 VAL A C 1
ATOM 1362 O O . VAL A 1 183 ? 58.561 -5.334 -77.968 1.00 55.19 183 VAL A O 1
ATOM 1365 N N . ASP A 1 184 ? 58.405 -7.249 -76.796 1.00 57.47 184 ASP A N 1
ATOM 1366 C CA . ASP A 1 184 ? 58.071 -6.702 -75.460 1.00 57.47 184 ASP A CA 1
ATOM 1367 C C . ASP A 1 184 ? 56.647 -6.148 -75.248 1.00 57.47 184 ASP A C 1
ATOM 1369 O O . ASP A 1 184 ? 56.408 -5.317 -74.365 1.00 57.47 184 ASP A O 1
ATOM 1373 N N . GLN A 1 185 ? 55.651 -6.632 -75.996 1.00 62.16 185 GLN A N 1
ATOM 1374 C CA . GLN A 1 185 ? 54.266 -6.257 -75.709 1.00 62.16 185 GLN A CA 1
ATOM 1375 C C . GLN A 1 185 ? 53.741 -6.890 -74.417 1.00 62.16 185 GLN A C 1
ATOM 1377 O O . GLN A 1 185 ? 53.677 -8.107 -74.252 1.00 62.16 185 GLN A O 1
ATOM 1382 N N . THR A 1 186 ? 53.289 -6.037 -73.504 1.00 61.19 186 THR A N 1
ATOM 1383 C CA . THR A 1 186 ? 52.479 -6.446 -72.355 1.00 61.19 186 THR A CA 1
ATOM 1384 C C . THR A 1 186 ? 51.008 -6.245 -72.689 1.00 61.19 186 THR A C 1
ATOM 1386 O O . THR A 1 186 ? 50.632 -5.277 -73.356 1.00 61.19 186 THR A O 1
ATOM 1389 N N . THR A 1 187 ? 50.146 -7.155 -72.233 1.00 63.53 187 THR A N 1
ATOM 1390 C CA . THR A 1 187 ? 48.710 -6.860 -72.222 1.00 63.53 187 THR A CA 1
ATOM 1391 C C . THR A 1 187 ? 48.473 -5.795 -71.152 1.00 63.53 187 THR A C 1
ATOM 1393 O O . THR A 1 187 ? 49.033 -5.907 -70.059 1.00 63.53 187 THR A O 1
ATOM 1396 N N . GLY A 1 188 ? 47.686 -4.760 -71.457 1.00 65.44 188 GLY A N 1
ATOM 1397 C CA . GLY A 1 188 ? 47.479 -3.623 -70.554 1.00 65.44 188 GLY A CA 1
ATOM 1398 C C . GLY A 1 188 ? 47.089 -4.039 -69.129 1.00 65.44 188 GLY A C 1
ATOM 1399 O O . GLY A 1 188 ? 46.358 -5.009 -68.934 1.00 65.44 188 GLY A O 1
ATOM 1400 N N . SER A 1 189 ? 47.580 -3.302 -68.128 1.00 64.81 189 SER A N 1
ATOM 1401 C CA . SER A 1 189 ? 47.208 -3.517 -66.722 1.00 64.81 189 SER A CA 1
ATOM 1402 C C . SER A 1 189 ? 45.725 -3.213 -66.525 1.00 64.81 189 SER A C 1
ATOM 1404 O O . SER A 1 189 ? 45.256 -2.156 -66.949 1.00 64.81 189 SER A O 1
ATOM 1406 N N . SER A 1 190 ? 44.989 -4.123 -65.888 1.00 65.56 190 SER A N 1
ATOM 1407 C CA . SER A 1 190 ? 43.587 -3.917 -65.509 1.00 65.56 190 SER A CA 1
ATOM 1408 C C . SER A 1 190 ? 43.381 -4.323 -64.054 1.00 65.56 190 SER A C 1
ATOM 1410 O O . SER A 1 190 ? 43.965 -5.298 -63.584 1.00 65.56 190 SER A O 1
ATOM 1412 N N . THR A 1 191 ? 42.548 -3.575 -63.334 1.00 68.25 191 THR A N 1
ATOM 1413 C CA . THR A 1 191 ? 42.078 -3.982 -62.008 1.00 68.25 191 THR A CA 1
ATOM 1414 C C . THR A 1 191 ? 41.051 -5.105 -62.156 1.00 68.25 191 THR A C 1
ATOM 1416 O O . THR A 1 191 ? 40.330 -5.182 -63.152 1.00 68.25 191 THR A O 1
ATOM 1419 N N . THR A 1 192 ? 40.962 -5.990 -61.168 1.00 63.50 192 THR A N 1
ATOM 1420 C CA . THR A 1 192 ? 40.136 -7.212 -61.206 1.00 63.50 192 THR A CA 1
ATOM 1421 C C . THR A 1 192 ? 38.621 -6.969 -61.155 1.00 63.50 192 THR A C 1
ATOM 1423 O O . THR A 1 192 ? 37.851 -7.920 -61.081 1.00 63.50 192 THR A O 1
ATOM 1426 N N . GLY A 1 193 ? 38.145 -5.721 -61.228 1.00 65.62 193 GLY A N 1
ATOM 1427 C CA . GLY A 1 193 ? 36.710 -5.409 -61.282 1.00 65.62 193 GLY A CA 1
ATOM 1428 C C . GLY A 1 193 ? 35.902 -5.903 -60.074 1.00 65.62 193 GLY A C 1
ATOM 1429 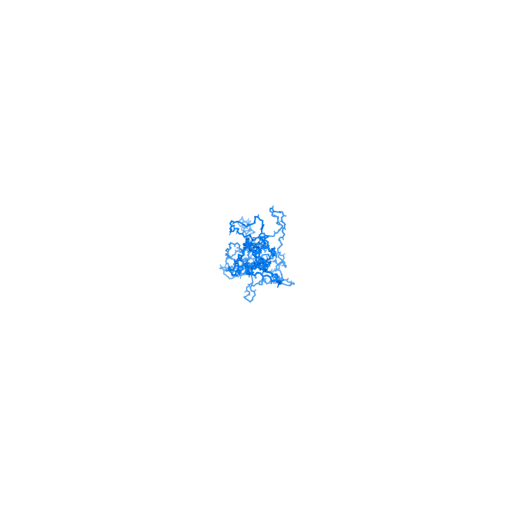O O . GLY A 1 193 ? 34.677 -5.977 -60.152 1.00 65.62 193 GLY A O 1
ATOM 1430 N N . ILE A 1 194 ? 36.561 -6.258 -58.962 1.00 73.00 194 ILE A N 1
ATOM 1431 C CA . ILE A 1 194 ? 35.901 -6.784 -57.766 1.00 73.00 194 ILE A CA 1
ATOM 1432 C C . ILE A 1 194 ? 35.076 -5.668 -57.121 1.00 73.00 194 ILE A C 1
ATOM 1434 O O . ILE A 1 194 ? 35.613 -4.725 -56.540 1.00 73.00 194 ILE A O 1
ATOM 1438 N N . SER A 1 195 ? 33.753 -5.798 -57.185 1.00 65.94 195 SER A N 1
ATOM 1439 C CA . SER A 1 195 ? 32.824 -4.971 -56.424 1.00 65.94 195 SER A CA 1
ATOM 1440 C C . SER A 1 195 ? 32.527 -5.626 -55.075 1.00 65.94 195 SER A C 1
ATOM 1442 O O . SER A 1 195 ? 31.984 -6.732 -55.026 1.00 65.94 195 SER A O 1
ATOM 1444 N N . VAL A 1 196 ? 32.830 -4.938 -53.974 1.00 68.31 196 VAL A N 1
ATOM 1445 C CA . VAL A 1 196 ? 32.313 -5.320 -52.653 1.00 68.31 196 VAL A CA 1
ATOM 1446 C C . VAL A 1 196 ? 30.918 -4.721 -52.519 1.00 68.31 196 VAL A C 1
ATOM 1448 O O . VAL A 1 196 ? 30.765 -3.500 -52.522 1.00 68.31 196 VAL A O 1
ATOM 1451 N N . ASN A 1 197 ? 29.893 -5.569 -52.437 1.00 62.31 197 ASN A N 1
ATOM 1452 C CA . ASN A 1 197 ? 28.524 -5.102 -52.227 1.00 62.31 197 ASN A CA 1
ATOM 1453 C C . ASN A 1 197 ? 28.434 -4.304 -50.911 1.00 62.31 197 ASN A C 1
ATOM 1455 O O . ASN A 1 197 ? 29.015 -4.737 -49.909 1.00 62.31 197 ASN A O 1
ATOM 1459 N N . PRO A 1 198 ? 27.710 -3.169 -50.870 1.00 62.50 198 PRO A N 1
ATOM 1460 C CA . PRO A 1 198 ? 27.519 -2.426 -49.633 1.00 62.50 198 PRO A CA 1
ATOM 1461 C C . PRO A 1 198 ? 26.814 -3.299 -48.594 1.00 62.50 198 PRO A C 1
ATOM 1463 O O . PRO A 1 198 ? 25.896 -4.042 -48.936 1.00 62.50 198 PRO A O 1
ATOM 1466 N N . ALA A 1 199 ? 27.287 -3.185 -47.349 1.00 59.09 199 ALA A N 1
ATOM 1467 C CA . ALA A 1 199 ? 26.766 -3.753 -46.107 1.00 59.09 199 ALA A CA 1
ATOM 1468 C C . ALA A 1 199 ? 25.497 -4.614 -46.253 1.00 59.09 199 ALA A C 1
ATOM 1470 O O . ALA A 1 199 ? 24.383 -4.100 -46.368 1.00 59.09 199 ALA A O 1
ATOM 1471 N N . GLY A 1 200 ? 25.658 -5.937 -46.166 1.00 59.62 200 GLY A N 1
ATOM 1472 C CA . GLY A 1 200 ? 24.527 -6.812 -45.878 1.00 59.62 200 GLY A CA 1
ATOM 1473 C C . GLY A 1 200 ? 23.820 -6.337 -44.605 1.00 59.62 200 GLY A C 1
ATOM 1474 O O . GLY A 1 200 ? 24.474 -5.948 -43.632 1.00 59.62 200 GLY A O 1
ATOM 1475 N N . SER A 1 201 ? 22.485 -6.335 -44.629 1.00 53.44 201 SER A N 1
ATOM 1476 C CA . SER A 1 201 ? 21.671 -5.964 -43.471 1.00 53.44 201 SER A CA 1
ATOM 1477 C C . SER A 1 201 ? 22.072 -6.824 -42.273 1.00 53.44 201 SER A C 1
ATOM 1479 O O . SER A 1 201 ? 21.969 -8.049 -42.322 1.00 53.44 201 SER A O 1
ATOM 1481 N N . HIS A 1 202 ? 22.553 -6.190 -41.205 1.00 58.31 202 HIS A N 1
ATOM 1482 C CA . HIS A 1 202 ? 22.735 -6.841 -39.917 1.00 58.31 202 HIS A CA 1
ATOM 1483 C C . HIS A 1 202 ? 21.819 -6.169 -38.901 1.00 58.31 202 HIS A C 1
ATOM 1485 O O . HIS A 1 202 ? 21.659 -4.951 -38.888 1.00 58.31 202 HIS A O 1
ATOM 1491 N N . SER A 1 203 ? 21.189 -6.988 -38.067 1.00 51.53 203 SER A N 1
ATOM 1492 C CA . SER A 1 203 ? 20.325 -6.518 -36.993 1.00 51.53 203 SER A CA 1
ATOM 1493 C C . SER A 1 203 ? 21.106 -6.502 -35.685 1.00 51.53 203 SER A C 1
ATOM 1495 O O . SER A 1 203 ? 21.812 -7.459 -35.358 1.00 51.53 203 SER A O 1
ATOM 1497 N N . HIS A 1 204 ? 20.953 -5.428 -34.917 1.00 60.84 204 HIS A N 1
ATOM 1498 C CA . HIS A 1 204 ? 21.320 -5.405 -33.510 1.00 60.84 204 HIS A CA 1
ATOM 1499 C C . HIS A 1 204 ? 20.050 -5.581 -32.682 1.00 60.84 204 HIS A C 1
ATOM 1501 O O . HIS A 1 204 ? 19.263 -4.650 -32.534 1.00 60.84 204 HIS A O 1
ATOM 1507 N N . THR A 1 205 ? 19.859 -6.774 -32.127 1.00 51.59 205 THR A N 1
ATOM 1508 C CA . THR A 1 205 ? 18.773 -7.026 -31.179 1.00 51.59 205 THR A CA 1
ATOM 1509 C C . THR A 1 205 ? 19.285 -6.763 -29.768 1.00 51.59 205 THR A C 1
ATOM 1511 O O . THR A 1 205 ? 20.148 -7.491 -29.280 1.00 51.59 205 THR A O 1
ATOM 1514 N N . ILE A 1 206 ? 18.755 -5.736 -29.102 1.00 64.12 206 ILE A N 1
ATOM 1515 C CA . ILE A 1 206 ? 18.806 -5.659 -27.639 1.00 64.12 206 ILE A CA 1
ATOM 1516 C C . ILE A 1 206 ? 17.535 -6.344 -27.155 1.00 64.12 206 ILE A C 1
ATOM 1518 O O . ILE A 1 206 ? 16.438 -5.807 -27.301 1.00 64.12 206 ILE A O 1
ATOM 1522 N N . SER A 1 207 ? 17.676 -7.567 -26.654 1.00 60.06 207 SER A N 1
ATOM 1523 C CA . SER A 1 207 ? 16.561 -8.279 -26.041 1.00 60.06 207 SER A CA 1
ATOM 1524 C C . SER A 1 207 ? 16.053 -7.470 -24.850 1.00 60.06 207 SER A C 1
ATOM 1526 O O . SER A 1 207 ? 16.844 -6.979 -24.044 1.00 60.06 207 SER A O 1
ATOM 1528 N N . SER A 1 208 ? 14.734 -7.316 -24.738 1.00 62.25 208 SER A N 1
ATOM 1529 C CA . SER A 1 208 ? 14.135 -6.827 -23.500 1.00 62.25 208 SER A CA 1
ATOM 1530 C C . SER A 1 208 ? 14.388 -7.887 -22.428 1.00 62.25 208 SER A C 1
ATOM 1532 O O . SER A 1 208 ? 13.731 -8.926 -22.392 1.00 62.25 208 SER A O 1
ATOM 1534 N N . ASN A 1 209 ? 15.418 -7.667 -21.615 1.00 62.50 209 ASN A N 1
ATOM 1535 C CA . ASN A 1 209 ? 15.756 -8.544 -20.509 1.00 62.50 209 ASN A CA 1
ATOM 1536 C C . ASN A 1 209 ? 15.122 -7.972 -19.242 1.00 62.50 209 ASN A C 1
ATOM 1538 O O . ASN A 1 209 ? 15.670 -7.079 -18.604 1.00 62.50 209 ASN A O 1
ATOM 1542 N N . GLY A 1 210 ? 13.957 -8.500 -18.890 1.00 65.00 210 GLY A N 1
ATOM 1543 C CA . GLY A 1 210 ? 13.218 -8.157 -17.684 1.00 65.00 210 GLY A CA 1
ATOM 1544 C C . GLY A 1 210 ? 12.028 -9.096 -17.565 1.00 65.00 210 GLY A C 1
ATOM 1545 O O . GLY A 1 210 ? 11.345 -9.360 -18.547 1.00 65.00 210 GLY A O 1
ATOM 1546 N N . GLY A 1 211 ? 11.825 -9.676 -16.384 1.00 69.81 211 GLY A N 1
ATOM 1547 C CA . GLY A 1 211 ? 10.749 -10.644 -16.178 1.00 69.81 211 GLY A CA 1
ATOM 1548 C C . GLY A 1 211 ? 9.405 -10.009 -15.839 1.00 69.81 211 GLY A C 1
ATOM 1549 O O . GLY A 1 211 ? 8.455 -10.758 -15.625 1.00 69.81 211 GLY A O 1
ATOM 1550 N N . ASP A 1 212 ? 9.331 -8.675 -15.713 1.00 72.06 212 ASP A N 1
ATOM 1551 C CA . ASP A 1 212 ? 8.141 -7.968 -15.219 1.00 72.06 212 ASP A CA 1
ATOM 1552 C C . ASP A 1 212 ? 7.619 -8.555 -13.891 1.00 72.06 212 ASP A C 1
ATOM 1554 O O . ASP A 1 212 ? 6.418 -8.556 -13.605 1.00 72.06 212 ASP A O 1
ATOM 1558 N N . GLN A 1 213 ? 8.541 -9.123 -13.106 1.00 81.81 213 GLN A N 1
ATOM 1559 C CA . GLN A 1 213 ? 8.231 -9.843 -11.885 1.00 81.81 213 GLN A CA 1
ATOM 1560 C C . GLN A 1 213 ? 8.016 -8.857 -10.749 1.00 81.81 213 GLN A C 1
ATOM 1562 O O . GLN A 1 213 ? 8.730 -7.864 -10.609 1.00 81.81 213 GLN A O 1
ATOM 1567 N N . TYR A 1 214 ? 7.038 -9.186 -9.922 1.00 88.00 214 TYR A N 1
ATOM 1568 C CA . TYR A 1 214 ? 6.791 -8.498 -8.675 1.00 88.00 214 TYR A CA 1
ATOM 1569 C C . TYR A 1 214 ? 7.999 -8.640 -7.744 1.00 88.00 214 TYR A C 1
ATOM 1571 O O . TYR A 1 214 ? 8.571 -9.726 -7.612 1.00 88.00 214 TYR A O 1
ATOM 1579 N N . HIS A 1 215 ? 8.386 -7.546 -7.096 1.00 86.06 215 HIS A N 1
ATOM 1580 C CA . HIS A 1 215 ? 9.422 -7.545 -6.075 1.00 86.06 215 HIS A CA 1
ATOM 1581 C C . HIS A 1 215 ? 8.950 -6.810 -4.825 1.00 86.06 215 HIS A C 1
ATOM 1583 O O . HIS A 1 215 ? 8.308 -5.758 -4.872 1.00 86.06 215 HIS A O 1
ATOM 1589 N N . ASN A 1 216 ? 9.304 -7.359 -3.671 1.00 85.06 216 ASN A N 1
ATOM 1590 C CA . ASN A 1 216 ? 8.956 -6.760 -2.399 1.00 85.06 216 ASN A CA 1
ATOM 1591 C C . ASN A 1 216 ? 9.889 -5.574 -2.103 1.00 85.06 216 ASN A C 1
ATOM 1593 O O . ASN A 1 216 ? 11.108 -5.734 -2.067 1.00 85.06 216 ASN A O 1
ATOM 1597 N N . ASN A 1 217 ? 9.314 -4.389 -1.883 1.00 85.38 217 ASN A N 1
ATOM 1598 C CA . ASN A 1 217 ? 10.044 -3.176 -1.498 1.00 85.38 217 ASN A CA 1
ATOM 1599 C C . ASN A 1 217 ? 9.763 -2.761 -0.039 1.00 85.38 217 ASN A C 1
ATOM 1601 O O . ASN A 1 217 ? 9.886 -1.590 0.325 1.00 85.38 217 ASN A O 1
ATOM 1605 N N . ILE A 1 218 ? 9.324 -3.701 0.806 1.00 85.00 218 ILE A N 1
ATOM 1606 C CA . ILE A 1 218 ? 9.079 -3.427 2.221 1.00 85.00 218 ILE A CA 1
ATOM 1607 C C . ILE A 1 218 ? 10.403 -3.279 2.980 1.00 85.00 218 ILE A C 1
ATOM 1609 O O . ILE A 1 218 ? 11.336 -4.066 2.821 1.00 85.00 218 ILE A O 1
ATOM 1613 N N . GLN A 1 219 ? 10.472 -2.279 3.861 1.00 87.00 219 GLN A N 1
ATOM 1614 C CA . GLN A 1 219 ? 11.554 -2.180 4.841 1.00 87.00 219 GLN A CA 1
ATOM 1615 C C . GLN A 1 219 ? 11.590 -3.436 5.734 1.00 87.00 219 GLN A C 1
ATOM 1617 O O . GLN A 1 219 ? 10.535 -4.042 5.961 1.00 87.00 219 GLN A O 1
ATOM 1622 N N . PRO A 1 220 ? 12.747 -3.807 6.314 1.00 89.44 220 PRO A N 1
ATOM 1623 C CA . PRO A 1 220 ? 12.806 -4.864 7.321 1.00 89.44 220 PRO A CA 1
ATOM 1624 C C . PRO A 1 220 ? 11.766 -4.622 8.426 1.00 89.44 220 PRO A C 1
ATOM 1626 O O . PRO A 1 220 ? 11.855 -3.648 9.170 1.00 89.44 220 PRO A O 1
ATOM 1629 N N . THR A 1 221 ? 10.750 -5.484 8.505 1.00 89.25 221 THR A N 1
ATOM 1630 C CA . THR A 1 221 ? 9.584 -5.290 9.380 1.00 89.25 221 THR A CA 1
ATOM 1631 C C . THR A 1 221 ? 9.326 -6.553 10.191 1.00 89.25 221 THR A C 1
ATOM 1633 O O . THR A 1 221 ? 9.158 -7.634 9.632 1.00 89.25 221 THR A O 1
ATOM 1636 N N . LEU A 1 222 ? 9.259 -6.413 11.516 1.00 90.06 222 LEU A N 1
ATOM 1637 C CA . LEU A 1 222 ? 8.829 -7.473 12.425 1.00 90.06 222 LEU A CA 1
ATOM 1638 C C . LEU A 1 222 ? 7.361 -7.257 12.807 1.00 90.06 222 LEU A C 1
ATOM 1640 O O . LEU A 1 222 ? 7.030 -6.310 13.522 1.00 90.06 222 LEU A O 1
ATOM 1644 N N . PHE A 1 223 ? 6.480 -8.158 12.375 1.00 89.19 223 PHE A N 1
ATOM 1645 C CA . PHE A 1 223 ? 5.075 -8.150 12.783 1.00 89.19 223 PHE A CA 1
ATOM 1646 C C . PHE A 1 223 ? 4.938 -8.713 14.202 1.00 89.19 223 PHE A C 1
ATOM 1648 O O . PHE A 1 223 ? 4.834 -9.918 14.409 1.00 89.19 223 PHE A O 1
ATOM 1655 N N . TYR A 1 224 ? 4.989 -7.818 15.188 1.00 88.12 224 TYR A N 1
ATOM 1656 C CA . TYR A 1 224 ? 5.128 -8.177 16.602 1.00 88.12 224 TYR A CA 1
ATOM 1657 C C . TYR A 1 224 ? 3.794 -8.352 17.352 1.00 88.12 224 TYR A C 1
ATOM 1659 O O . TYR A 1 224 ? 3.794 -8.814 18.482 1.00 88.12 224 TYR A O 1
ATOM 1667 N N . GLY A 1 225 ? 2.640 -7.991 16.781 1.00 91.12 225 GLY A N 1
ATOM 1668 C CA . GLY A 1 225 ? 1.352 -8.149 17.469 1.00 91.12 225 GLY A CA 1
ATOM 1669 C C . GLY A 1 225 ? 0.145 -7.700 16.651 1.00 91.12 225 GLY A C 1
ATOM 1670 O O . GLY A 1 225 ? 0.287 -7.239 15.520 1.00 91.12 225 GLY A O 1
ATOM 1671 N N . ASN A 1 226 ? -1.045 -7.820 17.240 1.00 91.50 226 ASN A N 1
ATOM 1672 C CA . ASN A 1 226 ? -2.308 -7.390 16.649 1.00 91.50 226 ASN A CA 1
ATOM 1673 C C . ASN A 1 226 ? -2.648 -5.955 17.071 1.00 91.50 226 ASN A C 1
ATOM 1675 O O . ASN A 1 226 ? -2.445 -5.564 18.225 1.00 91.50 226 ASN A O 1
ATOM 1679 N N . THR A 1 227 ? -3.225 -5.189 16.149 1.00 94.69 227 THR A N 1
ATOM 1680 C CA . THR A 1 227 ? -3.825 -3.890 16.461 1.00 94.69 227 THR A CA 1
ATOM 1681 C C . THR A 1 227 ? -5.222 -4.089 17.040 1.00 94.69 227 THR A C 1
ATOM 1683 O O . THR A 1 227 ? -6.002 -4.891 16.526 1.00 94.69 227 THR A O 1
ATOM 1686 N N . PHE A 1 228 ? -5.545 -3.330 18.081 1.00 94.31 228 PHE A N 1
ATOM 1687 C CA . PHE A 1 228 ? -6.868 -3.277 18.693 1.00 94.31 228 PHE A CA 1
ATOM 1688 C C . PHE A 1 228 ? -7.383 -1.845 18.752 1.00 94.31 228 PHE A C 1
ATOM 1690 O O . PHE A 1 228 ? -6.587 -0.914 18.881 1.00 94.31 228 PHE A O 1
ATOM 1697 N N . ILE A 1 229 ? -8.705 -1.694 18.757 1.00 95.25 229 ILE A N 1
ATOM 1698 C CA . ILE A 1 229 ? -9.412 -0.432 18.985 1.00 95.25 229 ILE A CA 1
ATOM 1699 C C . ILE A 1 229 ? -10.395 -0.576 20.147 1.00 95.25 229 ILE A C 1
ATOM 1701 O O . ILE A 1 229 ? -11.094 -1.584 20.266 1.00 95.25 229 ILE A O 1
ATOM 1705 N N . TYR A 1 230 ? -10.433 0.404 21.045 1.00 95.12 230 TYR A N 1
ATOM 1706 C CA . TYR A 1 230 ? -11.340 0.377 22.184 1.00 95.12 230 TYR A CA 1
ATOM 1707 C C . TYR A 1 230 ? -12.739 0.837 21.773 1.00 95.12 230 TYR A C 1
ATOM 1709 O O . TYR A 1 230 ? -12.927 1.935 21.253 1.00 95.12 230 TYR A O 1
ATOM 1717 N N . SER A 1 231 ? -13.738 -0.002 22.028 1.00 92.75 231 SER A N 1
ATOM 1718 C CA . SER A 1 231 ? -15.121 0.225 21.597 1.00 92.75 231 SER A CA 1
ATOM 1719 C C . SER A 1 231 ? -15.965 1.071 22.549 1.00 92.75 231 SER A C 1
ATOM 1721 O O . SER A 1 231 ? -17.075 1.465 22.196 1.00 92.75 231 SER A O 1
ATOM 1723 N N . GLY A 1 232 ? -15.481 1.326 23.766 1.00 85.75 232 GLY A N 1
ATOM 1724 C CA . GLY A 1 232 ? -16.274 1.972 24.817 1.00 85.75 232 GLY A CA 1
ATOM 1725 C C . GLY A 1 232 ? -17.257 1.041 25.528 1.00 85.75 232 GLY A C 1
ATOM 1726 O O . GLY A 1 232 ? -17.835 1.435 26.539 1.00 85.75 232 GLY A O 1
ATOM 1727 N N . ILE A 1 233 ? -17.423 -0.195 25.050 1.00 83.12 233 ILE A N 1
ATOM 1728 C CA . ILE A 1 233 ? -18.300 -1.194 25.657 1.00 83.12 233 ILE A CA 1
ATOM 1729 C C . ILE A 1 233 ? -17.425 -2.176 26.428 1.00 83.12 233 ILE A C 1
ATOM 1731 O O . ILE A 1 233 ? -16.649 -2.903 25.807 1.00 83.12 233 ILE A O 1
ATOM 1735 N N . PRO A 1 234 ? -17.515 -2.239 27.766 1.00 68.31 234 PRO A N 1
ATOM 1736 C CA . PRO A 1 234 ? -16.796 -3.249 28.523 1.00 68.31 234 PRO A CA 1
ATOM 1737 C C . PRO A 1 234 ? -17.388 -4.625 28.196 1.00 68.31 234 PRO A C 1
ATOM 1739 O O . PRO A 1 234 ? -18.415 -5.025 28.735 1.00 68.31 234 PRO A O 1
ATOM 1742 N N . MET A 1 235 ? -16.748 -5.355 27.286 1.00 63.28 235 MET A N 1
ATOM 1743 C CA . MET A 1 235 ? -17.079 -6.756 27.037 1.00 63.28 235 MET A CA 1
ATOM 1744 C C . MET A 1 235 ? -16.504 -7.600 28.176 1.00 63.28 235 MET A C 1
ATOM 1746 O O . MET A 1 235 ? -15.312 -7.497 28.482 1.00 63.28 235 MET A O 1
ATOM 1750 N N . LEU A 1 236 ? -17.337 -8.442 28.795 1.00 54.94 236 LEU A N 1
ATOM 1751 C CA . LEU A 1 236 ? -16.882 -9.495 29.704 1.00 54.94 236 LEU A CA 1
ATOM 1752 C C . LEU A 1 236 ? -16.051 -10.491 28.882 1.00 54.94 236 LEU A C 1
ATOM 1754 O O . LEU A 1 236 ? -16.595 -11.350 28.198 1.00 54.94 236 LEU A O 1
ATOM 1758 N N . GLY A 1 237 ? -14.732 -10.313 28.871 1.00 52.31 237 GLY A N 1
ATOM 1759 C CA . GLY A 1 237 ? -13.819 -11.201 28.156 1.00 52.31 237 GLY A CA 1
ATOM 1760 C C . GLY A 1 237 ? -13.470 -12.426 28.996 1.00 52.31 237 GLY A C 1
ATOM 1761 O O . GLY A 1 237 ? -13.243 -12.305 30.199 1.00 52.31 237 GLY A O 1
ATOM 1762 N N . ASN A 1 238 ? -13.347 -13.590 28.360 1.00 55.03 238 ASN A N 1
ATOM 1763 C CA . ASN A 1 238 ? -12.592 -14.699 28.933 1.00 55.03 238 ASN A CA 1
ATOM 1764 C C . ASN A 1 238 ? -11.113 -14.572 28.504 1.00 55.03 238 ASN A C 1
ATOM 1766 O O . ASN A 1 238 ? -10.821 -14.553 27.316 1.00 55.03 238 ASN A O 1
ATOM 1770 N N . PHE A 1 239 ? -10.223 -14.566 29.512 1.00 49.44 239 PHE A N 1
ATOM 1771 C CA . PHE A 1 239 ? -8.755 -14.778 29.514 1.00 49.44 239 PHE A CA 1
ATOM 1772 C C . PHE A 1 239 ? -7.795 -13.554 29.610 1.00 49.44 239 PHE A C 1
ATOM 1774 O O . PHE A 1 239 ? -7.836 -12.667 28.764 1.00 49.44 239 PHE A O 1
ATOM 1781 N N . PRO A 1 240 ? -6.860 -13.516 30.592 1.00 51.25 240 PRO A N 1
ATOM 1782 C CA . PRO A 1 240 ? -6.937 -14.080 31.933 1.00 51.25 240 PRO A CA 1
ATOM 1783 C C . PRO A 1 240 ? -7.533 -13.039 32.895 1.00 51.25 240 PRO A C 1
ATOM 1785 O O . PRO A 1 240 ? -6.855 -12.619 33.817 1.00 51.25 240 PRO A O 1
ATOM 1788 N N . PHE A 1 241 ? -8.790 -12.614 32.727 1.00 52.53 241 PHE A N 1
ATOM 1789 C CA . PHE A 1 241 ? -9.483 -11.884 33.796 1.00 52.53 241 PHE A CA 1
ATOM 1790 C C . PHE A 1 241 ? -10.952 -12.281 33.889 1.00 52.53 241 PHE A C 1
ATOM 1792 O O . PHE A 1 241 ? -11.771 -11.898 33.063 1.00 52.53 241 PHE A O 1
ATOM 1799 N N . LYS A 1 242 ? -11.299 -12.982 34.973 1.00 42.12 242 LYS A N 1
ATOM 1800 C CA . LYS A 1 242 ? -12.619 -12.820 35.580 1.00 42.12 242 LYS A CA 1
ATOM 1801 C C . LYS A 1 242 ? -12.622 -11.462 36.284 1.00 42.12 242 LYS A C 1
ATOM 1803 O O . LYS A 1 242 ? -12.227 -11.381 37.442 1.00 42.12 242 LYS A O 1
ATOM 1808 N N . THR A 1 243 ? -13.075 -10.398 35.632 1.00 50.81 243 THR A N 1
ATOM 1809 C CA . THR A 1 243 ? -13.638 -9.257 36.373 1.00 50.81 243 THR A CA 1
ATOM 1810 C C . THR A 1 243 ? -15.146 -9.412 36.349 1.00 50.81 243 THR A C 1
ATOM 1812 O O . THR A 1 243 ? -15.836 -8.862 35.497 1.00 50.81 243 THR A O 1
ATOM 1815 N N . GLY A 1 244 ? -15.631 -10.267 37.246 1.00 42.41 244 GLY A N 1
ATOM 1816 C CA . GLY A 1 244 ? -17.023 -10.687 37.310 1.00 42.41 244 GLY A CA 1
ATOM 1817 C C . GLY A 1 244 ? -17.396 -11.159 38.707 1.00 42.41 244 GLY A C 1
ATOM 1818 O O . GLY A 1 244 ? -17.796 -12.301 38.885 1.00 42.41 244 GLY A O 1
ATOM 1819 N N . LEU A 1 245 ? -17.241 -10.278 39.692 1.00 35.59 245 LEU A N 1
ATOM 1820 C CA . LEU A 1 245 ? -18.221 -10.141 40.764 1.00 35.59 245 LEU A CA 1
ATOM 1821 C C . LEU A 1 245 ? -18.555 -8.648 40.831 1.00 35.59 245 LEU A C 1
ATOM 1823 O O . LEU A 1 245 ? -17.799 -7.856 41.383 1.00 35.59 245 LEU A O 1
ATOM 1827 N N . ALA A 1 246 ? -19.660 -8.251 40.214 1.00 45.41 246 ALA A N 1
ATOM 1828 C CA . ALA A 1 246 ? -20.453 -7.138 40.729 1.00 45.41 246 ALA A CA 1
ATOM 1829 C C . ALA A 1 246 ? -21.668 -7.778 41.430 1.00 45.41 246 ALA A C 1
ATOM 1831 O O . ALA A 1 246 ? -22.039 -8.878 41.009 1.00 45.41 246 ALA A O 1
ATOM 1832 N N . PRO A 1 247 ? -22.309 -7.166 42.448 1.00 61.88 247 PRO A N 1
ATOM 1833 C CA . PRO A 1 247 ? -22.335 -5.726 42.734 1.00 61.88 247 PRO A CA 1
ATOM 1834 C C . PRO A 1 247 ? -22.182 -5.378 44.230 1.00 61.88 247 PRO A C 1
ATOM 1836 O O . PRO A 1 247 ? -22.513 -6.186 45.087 1.00 61.88 247 PRO A O 1
ATOM 1839 N N . VAL A 1 248 ? -21.823 -4.137 44.573 1.00 32.34 248 VAL A N 1
ATOM 1840 C CA . VAL A 1 248 ? -22.400 -3.531 45.785 1.00 32.34 248 VAL A CA 1
ATOM 1841 C C . VAL A 1 248 ? -22.697 -2.059 45.514 1.00 32.34 248 VAL A C 1
ATOM 1843 O O . VAL A 1 248 ? -21.797 -1.232 45.398 1.00 32.34 248 VAL A O 1
ATOM 1846 N N . LEU A 1 249 ? -23.991 -1.766 45.391 1.00 40.69 249 LEU A N 1
ATOM 1847 C CA . LEU A 1 249 ? -24.553 -0.482 45.789 1.00 40.69 249 LEU A CA 1
ATOM 1848 C C . LEU A 1 249 ? -24.383 -0.364 47.310 1.00 40.69 249 LEU A C 1
ATOM 1850 O O . LEU A 1 249 ? -25.044 -1.098 48.045 1.00 40.69 249 LEU A O 1
ATOM 1854 N N . ILE A 1 250 ? -23.506 0.534 47.759 1.00 42.66 250 ILE A N 1
ATOM 1855 C CA . ILE A 1 250 ? -23.663 1.262 49.027 1.00 42.66 250 ILE A CA 1
ATOM 1856 C C . ILE A 1 250 ? -23.407 2.734 48.735 1.00 42.66 250 ILE A C 1
ATOM 1858 O O . ILE A 1 250 ? -22.396 3.012 48.048 1.00 42.66 250 ILE A O 1
#

Foldseek 3D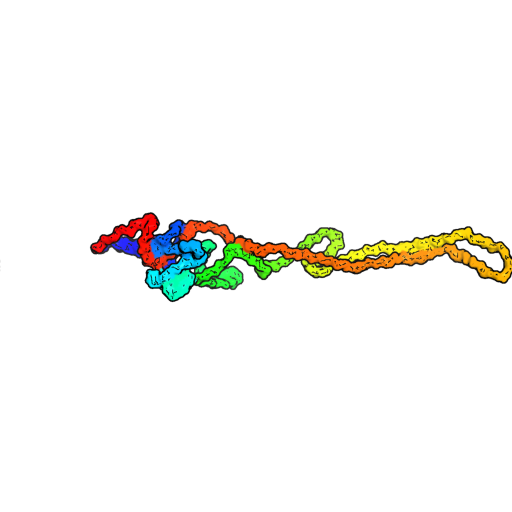i:
DDPVVVVVVVVVVVDDDDFFDKDWDADPQDAQQWHFQFDPDPVCRPDFDKDFCVVLVRNCVVCPQLQHDDDRIHGGHRQVPHDDDDFAWDADPVRDIDGRDRNDDDDDQWDQDDPVNDPDDADADDDPDPDDDPDDGPDQPQDPDDDDDDDFVWDWDWDADDPPDDDPDDDDDDDDDDDPPDHGDIDDTDGPPDDDDPDDGDHDDPDPPDPSDTHGPDDPDDPDGTMIGRSVDRDCDVDPDPPDDDDDDD